Protein AF-0000000066373260 (afdb_homodimer)

Organism: Neisseria gonorrhoeae (strain ATCC 700825 / FA 1090) (NCBI:txid242231)

Solvent-accessible surface area (backbone atoms only — not comparable to full-atom values): 20917 Å² total; per-residue (Å²): 129,87,48,71,58,55,48,50,52,44,43,52,53,42,52,51,50,49,50,48,52,49,44,45,66,54,49,68,66,76,77,39,86,80,54,66,28,71,38,32,58,93,76,46,62,66,65,60,54,49,49,51,46,54,52,43,59,75,38,47,62,68,56,55,71,73,46,78,50,80,76,57,75,63,45,71,50,58,55,49,69,68,58,49,50,53,50,51,51,56,40,56,75,67,62,60,78,56,29,29,41,74,72,48,28,50,46,39,35,35,38,38,70,35,54,60,69,48,47,55,53,46,66,72,41,45,68,56,49,30,65,76,68,46,40,67,49,69,50,76,45,76,57,95,71,32,55,35,37,41,37,34,36,31,74,90,37,54,62,42,72,18,31,28,40,34,41,30,32,52,90,43,42,67,50,34,50,54,52,51,46,66,70,54,52,79,70,74,121,129,86,46,70,58,55,47,49,52,42,42,52,50,41,52,51,50,50,52,50,51,51,45,46,64,56,51,70,65,78,76,41,86,82,54,66,28,69,37,33,55,92,75,46,61,65,65,62,55,48,50,51,46,52,53,45,58,76,41,49,62,66,57,54,72,73,44,79,50,79,75,57,74,62,45,73,50,59,55,50,68,67,58,50,50,52,51,52,50,56,41,58,75,67,64,60,78,55,29,29,44,74,73,49,30,48,47,38,35,34,38,38,70,34,55,61,70,47,47,54,53,45,64,72,41,45,67,59,49,31,66,75,68,45,40,67,50,69,50,77,46,76,56,94,71,32,57,36,37,40,36,31,35,32,73,89,38,55,64,42,73,18,29,28,40,34,42,29,34,52,91,42,44,66,51,32,50,54,50,49,48,67,72,54,53,77,69,74,118

Nearest PDB structures (foldseek):
  6cfw-assembly1_K  TM=4.070E-01  e=2.084E-01  Pyrococcus furiosus DSM 3638
  4fhw-assembly1_A  TM=3.437E-01  e=2.837E-01  Schizosaccharomyces pombe 972h-
  4fhx-assembly1_A  TM=3.146E-01  e=2.507E-01  Schizosaccharomyces pombe 972h-
  4ud5-assembly2_B  TM=3.625E-01  e=3.862E-01  Schizosaccharomyces pombe
  4f5n-assembly1_A  TM=3.171E-01  e=2.357E-01  Homo sapiens

Radius of gyration: 20.83 Å; Cα contacts (8 Å, |Δi|>4): 529; chains: 2; bounding box: 51×53×50 Å

Sequence (378 aa):
MESNLQKTERLIREINRLHAQYSQDYFETGKVRKINLSHTLKNVPTEHILSYRLNLHEAVNDYLAFADTRGIDFFYRVKTAESIHDKINRYLARGTQYPTNNILNDIFGARLIWPSETVAGILEKLDGWKTEYGLKNWYLRDAGGYIGIHIYFKNSSNFYYPWELQVWDEKDAKANIENHMAYKRNFVRMESNLQKTERLIREINRLHAQYSQDYFETGKVRKINLSHTLKNVPTEHILSYRLNLHEAVNDYLAFADTRGIDFFYRVKTAESIHDKINRYLARGTQYPTNNILNDIFGARLIWPSETVAGILEKLDGWKTEYGLKNWYLRDAGGYIGIHIYFKNSSNFYYPWELQVWDEKDAKANIENHMAYKRNFVR

Secondary structure (DSSP, 8-state):
---HHHHHHHHHHHHHHHHHHHHHHHHTTSSS----TTSBGGGS-HHHHHHHHHHHHHHHHHHHTTSS-TT---EEEEPPHHHHHHHHHHHHHTT---BHHHHSS-SEEEEEEE-HHHHHHHHHHHHHHHHHHT--EEEEEEETTEEEEEEEE-TT-SSSPPEEEEEEEHHHHHHHHHHHHHHHGGG--/---HHHHHHHHHHHHHHHHHHHHHHHHTTSSS----TTSBGGGS-HHHHHHHHHHHHHHHHHHHTTSS-TT---EEEEPPHHHHHHHHHHHHHTT---BHHHHSS-SEEEEEEE-HHHHHHHHHHHHHHHHHHT--EEEEEEETTEEEEEEEE-TT-SSSPPEEEEEEEHHHHHHHHHHHHHHHGGG--

InterPro domains:
  IPR007685 RelA/SpoT [SM00954] (76-187)
  IPR043519 Nucleotidyltransferase superfamily [G3DSA:3.30.460.10] (46-168)
  IPR043519 Nucleotidyltransferase superfamily [SSF81301] (49-186)

pLDDT: mean 94.22, std 8.64, range [42.38, 98.81]

Structure (mmCIF, N/CA/C/O backbone):
data_AF-0000000066373260-model_v1
#
loop_
_entity.id
_entity.type
_entity.pdbx_description
1 polymer 'GTP pyrophosphokinase'
#
loop_
_atom_site.group_PDB
_atom_site.id
_atom_site.type_symbol
_atom_site.label_atom_id
_atom_site.label_alt_id
_atom_site.label_comp_id
_atom_site.label_asym_id
_atom_site.label_entity_id
_atom_site.label_seq_id
_atom_site.pdbx_PDB_ins_code
_atom_site.Cartn_x
_atom_site.Cartn_y
_atom_site.Cartn_z
_atom_site.occupancy
_atom_site.B_iso_or_equiv
_atom_site.auth_seq_id
_atom_site.auth_comp_id
_atom_site.auth_asym_id
_atom_site.auth_atom_id
_atom_site.pdbx_PDB_model_num
ATOM 1 N N . MET A 1 1 ? -27.75 1.67 7.027 1 84.5 1 MET A N 1
ATOM 2 C CA . MET A 1 1 ? -26.453 1.501 6.375 1 84.5 1 MET A CA 1
ATOM 3 C C . MET A 1 1 ? -25.562 2.719 6.609 1 84.5 1 MET A C 1
ATOM 5 O O . MET A 1 1 ? -26.047 3.85 6.648 1 84.5 1 MET A O 1
ATOM 9 N N . GLU A 1 2 ? -24.375 2.547 7.074 1 93.12 2 GLU A N 1
ATOM 10 C CA . GLU A 1 2 ? -23.453 3.645 7.348 1 93.12 2 GLU A CA 1
ATOM 11 C C . GLU A 1 2 ? -23.219 4.5 6.102 1 93.12 2 GLU A C 1
ATOM 13 O O . GLU A 1 2 ? -22.953 3.973 5.023 1 93.12 2 GLU A O 1
ATOM 18 N N . SER A 1 3 ? -23.562 5.777 6.191 1 97 3 SER A N 1
ATOM 19 C CA . SER A 1 3 ? -23.375 6.684 5.059 1 97 3 SER A CA 1
ATOM 20 C C . SER A 1 3 ? -21.906 6.859 4.719 1 97 3 SER A C 1
ATOM 22 O O . SER A 1 3 ? -21.031 6.539 5.531 1 97 3 SER A O 1
ATOM 24 N N . ASN A 1 4 ? -21.656 7.383 3.535 1 97.56 4 ASN A N 1
ATOM 25 C CA . ASN A 1 4 ? -20.281 7.68 3.133 1 97.56 4 ASN A CA 1
ATOM 26 C C . ASN A 1 4 ? -19.641 8.703 4.059 1 97.56 4 ASN A C 1
ATOM 28 O O . ASN A 1 4 ? -18.438 8.641 4.32 1 97.56 4 ASN A O 1
ATOM 32 N N . LEU A 1 5 ? -20.438 9.625 4.5 1 97.94 5 LEU A N 1
ATOM 33 C CA . LEU A 1 5 ? -19.938 10.625 5.441 1 97.94 5 LEU A CA 1
ATOM 34 C C . LEU A 1 5 ? -19.5 9.977 6.75 1 97.94 5 LEU A C 1
ATOM 36 O O . LEU A 1 5 ? -18.438 10.305 7.285 1 97.94 5 LEU A O 1
ATOM 40 N N . GLN A 1 6 ? -20.297 9.102 7.246 1 98.25 6 GLN A N 1
ATOM 41 C CA . GLN A 1 6 ? -19.969 8.391 8.477 1 98.25 6 GLN A CA 1
ATOM 42 C C . GLN A 1 6 ? -18.75 7.492 8.297 1 98.25 6 GLN A C 1
ATOM 44 O O . GLN A 1 6 ? -17.922 7.375 9.195 1 98.25 6 GLN A O 1
ATOM 49 N N . LYS A 1 7 ? -18.688 6.852 7.164 1 98.38 7 LYS A N 1
ATOM 50 C CA . LYS A 1 7 ? -17.516 6.039 6.836 1 98.38 7 LYS A CA 1
ATOM 51 C C . LYS A 1 7 ? -16.25 6.879 6.836 1 98.38 7 LYS A C 1
ATOM 53 O O . LYS A 1 7 ? -15.211 6.441 7.344 1 98.38 7 LYS A O 1
ATOM 58 N N . THR A 1 8 ? -16.344 8.062 6.234 1 98.75 8 THR A N 1
ATOM 59 C CA . THR A 1 8 ? -15.195 8.953 6.184 1 98.75 8 THR A CA 1
ATOM 60 C C . THR A 1 8 ? -14.758 9.359 7.586 1 98.75 8 THR A C 1
ATOM 62 O O . THR A 1 8 ? -13.57 9.336 7.906 1 98.75 8 THR A O 1
ATOM 65 N N . GLU A 1 9 ? -15.672 9.711 8.406 1 98.69 9 GLU A N 1
ATOM 66 C CA . GLU A 1 9 ? -15.352 10.086 9.781 1 98.69 9 GLU A CA 1
ATOM 67 C C . GLU A 1 9 ? -14.688 8.93 10.523 1 98.69 9 GLU A C 1
ATOM 69 O O . GLU A 1 9 ? -13.711 9.133 11.25 1 98.69 9 GLU A O 1
ATOM 74 N N . ARG A 1 10 ? -15.25 7.758 10.359 1 98.69 10 ARG A N 1
ATOM 75 C CA . ARG A 1 10 ? -14.656 6.582 10.992 1 98.69 10 ARG A CA 1
ATOM 76 C C . ARG A 1 10 ? -13.234 6.344 10.492 1 98.69 10 ARG A C 1
ATOM 78 O O . ARG A 1 10 ? -12.344 6.023 11.273 1 98.69 10 ARG A O 1
ATOM 85 N N . LEU A 1 11 ? -13.016 6.516 9.195 1 98.75 11 LEU A N 1
ATOM 86 C CA . LEU A 1 11 ? -11.664 6.348 8.664 1 98.75 11 LEU A CA 1
ATOM 87 C C . LEU A 1 11 ? -10.711 7.375 9.258 1 98.75 11 LEU A C 1
ATOM 89 O O . LEU A 1 11 ? -9.578 7.047 9.602 1 98.75 11 LEU A O 1
ATOM 93 N N . ILE A 1 12 ? -11.148 8.609 9.391 1 98.81 12 ILE A N 1
ATOM 94 C CA . ILE A 1 12 ? -10.328 9.664 9.977 1 98.81 12 ILE A CA 1
ATOM 95 C C . ILE A 1 12 ? -9.953 9.281 11.406 1 98.81 12 ILE A C 1
ATOM 97 O O . ILE A 1 12 ? -8.789 9.383 11.797 1 98.81 12 ILE A O 1
ATOM 101 N N . ARG A 1 13 ? -10.914 8.797 12.141 1 98.44 13 ARG A N 1
ATOM 102 C CA . ARG A 1 13 ? -10.656 8.383 13.516 1 98.44 13 ARG A CA 1
ATOM 103 C C . ARG A 1 13 ? -9.656 7.227 13.555 1 98.44 13 ARG A C 1
ATOM 105 O O . ARG A 1 13 ? -8.742 7.219 14.383 1 98.44 13 ARG A O 1
ATOM 112 N N . GLU A 1 14 ? -9.844 6.309 12.695 1 98.62 14 GLU A N 1
ATOM 113 C CA . GLU A 1 14 ? -8.984 5.133 12.68 1 98.62 14 GLU A CA 1
ATOM 114 C C . GLU A 1 14 ? -7.562 5.492 12.25 1 98.62 14 GLU A C 1
ATOM 116 O O . GLU A 1 14 ? -6.59 5.012 12.836 1 98.62 14 GLU A O 1
ATOM 121 N N . ILE A 1 15 ? -7.402 6.312 11.203 1 98.62 15 ILE A N 1
ATOM 122 C CA . ILE A 1 15 ? -6.07 6.734 10.781 1 98.62 15 ILE A CA 1
ATOM 123 C C . ILE A 1 15 ? -5.383 7.488 11.922 1 98.62 15 ILE A C 1
ATOM 125 O O . ILE A 1 15 ? -4.199 7.277 12.188 1 98.62 15 ILE A O 1
ATOM 129 N N . ASN A 1 16 ? -6.148 8.359 12.555 1 98.19 16 ASN A N 1
ATOM 130 C CA . ASN A 1 16 ? -5.617 9.117 13.688 1 98.19 16 ASN A CA 1
ATOM 131 C C . ASN A 1 16 ? -5.133 8.188 14.797 1 98.19 16 ASN A C 1
ATOM 133 O O . ASN A 1 16 ? -4.051 8.391 15.352 1 98.19 16 ASN A O 1
ATOM 137 N N . ARG A 1 17 ? -5.902 7.262 15.117 1 98 17 ARG A N 1
ATOM 138 C CA . ARG A 1 17 ? -5.559 6.285 16.141 1 98 17 ARG A CA 1
ATOM 139 C C . ARG A 1 17 ? -4.332 5.477 15.734 1 98 17 ARG A C 1
ATOM 141 O O . ARG A 1 17 ? -3.42 5.273 16.547 1 98 17 ARG A O 1
ATOM 148 N N . LEU A 1 18 ? -4.316 4.957 14.531 1 98.12 18 LEU A N 1
ATOM 149 C CA . LEU A 1 18 ? -3.199 4.168 14.023 1 98.12 18 LEU A CA 1
ATOM 150 C C . LEU A 1 18 ? -1.912 4.988 14.016 1 98.12 18 LEU A C 1
ATOM 152 O O . LEU A 1 18 ? -0.845 4.477 14.367 1 98.12 18 LEU A O 1
ATOM 156 N N . HIS A 1 19 ? -2.023 6.227 13.586 1 98.25 19 HIS A N 1
ATOM 157 C CA . HIS A 1 19 ? -0.868 7.117 13.578 1 98.25 19 HIS A CA 1
ATOM 158 C C . HIS A 1 19 ? -0.264 7.246 14.977 1 98.25 19 HIS A C 1
ATOM 160 O O . HIS A 1 19 ? 0.95 7.113 15.148 1 98.25 19 HIS A O 1
ATOM 166 N N . ALA A 1 20 ? -1.086 7.496 15.914 1 97.31 20 ALA A N 1
ATOM 167 C CA . ALA A 1 20 ? -0.632 7.633 17.297 1 97.31 20 ALA A CA 1
ATOM 168 C C . ALA A 1 20 ? 0.011 6.344 17.797 1 97.31 20 ALA A C 1
ATOM 170 O O . ALA A 1 20 ? 1.101 6.367 18.375 1 97.31 20 ALA A O 1
ATOM 171 N N . GLN A 1 21 ? -0.681 5.273 17.594 1 97.12 21 GLN A N 1
ATOM 172 C CA . GLN A 1 21 ? -0.202 3.977 18.062 1 97.12 21 GLN A CA 1
ATOM 173 C C . GLN A 1 21 ? 1.146 3.631 17.438 1 97.12 21 GLN A C 1
ATOM 175 O O . GLN A 1 21 ? 2.078 3.229 18.141 1 97.12 21 GLN A O 1
ATOM 180 N N . TYR A 1 22 ? 1.251 3.729 16.156 1 96.81 22 TYR A N 1
ATOM 181 C CA . TYR A 1 22 ? 2.502 3.418 15.477 1 96.81 22 TYR A CA 1
ATOM 182 C C . TYR A 1 22 ? 3.631 4.312 15.969 1 96.81 22 TYR A C 1
ATOM 184 O O . TYR A 1 22 ? 4.742 3.842 16.219 1 96.81 22 TYR A O 1
ATOM 192 N N . SER A 1 23 ? 3.336 5.625 16.016 1 96.5 23 SER A N 1
ATOM 193 C CA . SER A 1 23 ? 4.355 6.562 16.484 1 96.5 23 SER A CA 1
ATOM 194 C C . SER A 1 23 ? 4.855 6.191 17.875 1 96.5 23 SER A C 1
ATOM 196 O O . SER A 1 23 ? 6.059 6.238 18.141 1 96.5 23 SER A O 1
ATOM 198 N N . GLN A 1 24 ? 3.941 5.82 18.703 1 95.62 24 GLN A N 1
ATOM 199 C CA . GLN A 1 24 ? 4.324 5.387 20.047 1 95.62 24 GLN A CA 1
ATOM 200 C C . GLN A 1 24 ? 5.223 4.152 20 1 95.62 24 GLN A C 1
ATOM 202 O O . GLN A 1 24 ? 6.258 4.102 20.656 1 95.62 24 GLN A O 1
ATOM 207 N N . ASP A 1 25 ? 4.812 3.184 19.266 1 94.12 25 ASP A N 1
ATOM 208 C CA . ASP A 1 25 ? 5.559 1.935 19.156 1 94.12 25 ASP A CA 1
ATOM 209 C C . ASP A 1 25 ? 6.941 2.178 18.547 1 94.12 25 ASP A C 1
ATOM 211 O O . ASP A 1 25 ? 7.895 1.462 18.859 1 94.12 25 ASP A O 1
ATOM 215 N N . TYR A 1 26 ? 7.047 3.154 17.688 1 94.62 26 TYR A N 1
ATOM 216 C CA . TYR A 1 26 ? 8.289 3.373 16.969 1 94.62 26 TYR A CA 1
ATOM 217 C C . TYR A 1 26 ? 9.227 4.285 17.75 1 94.62 26 TYR A C 1
ATOM 219 O O . TYR A 1 26 ? 10.398 3.967 17.938 1 94.62 26 TYR A O 1
ATOM 227 N N . PHE A 1 27 ? 8.734 5.402 18.281 1 94.12 27 PHE A N 1
ATOM 228 C CA . PHE A 1 27 ? 9.594 6.453 18.812 1 94.12 27 PHE A CA 1
ATOM 229 C C . PHE A 1 27 ? 9.727 6.324 20.328 1 94.12 27 PHE A C 1
ATOM 231 O O . PHE A 1 27 ? 10.656 6.867 20.922 1 94.12 27 PHE A O 1
ATOM 238 N N . GLU A 1 28 ? 8.773 5.73 20.969 1 88.62 28 GLU A N 1
ATOM 239 C CA . GLU A 1 28 ? 8.758 5.75 22.422 1 88.62 28 GLU A CA 1
ATOM 240 C C . GLU A 1 28 ? 9.281 4.441 23 1 88.62 28 GLU A C 1
ATOM 242 O O . GLU A 1 28 ? 9.031 4.121 24.172 1 88.62 28 GLU A O 1
ATOM 247 N N . THR A 1 29 ? 9.953 3.672 22.188 1 85.38 29 THR A N 1
ATOM 248 C CA . THR A 1 29 ? 10.57 2.418 22.609 1 85.38 29 THR A CA 1
ATOM 249 C C . THR A 1 29 ? 11.875 2.678 23.344 1 85.38 29 THR A C 1
ATOM 251 O O . THR A 1 29 ? 12.398 1.792 24.031 1 85.38 29 THR A O 1
ATOM 254 N N . GLY A 1 30 ? 12.484 3.838 23.156 1 84.69 30 GLY A N 1
ATOM 255 C CA . GLY A 1 30 ? 13.812 4.137 23.672 1 84.69 30 GLY A CA 1
ATOM 256 C C . GLY A 1 30 ? 14.93 3.705 22.734 1 84.69 30 GLY A C 1
ATOM 257 O O . GLY A 1 30 ? 16.109 3.973 23 1 84.69 30 GLY A O 1
ATOM 258 N N . LYS A 1 31 ? 14.578 3.133 21.625 1 86.5 31 LYS A N 1
ATOM 259 C CA . LYS A 1 31 ? 15.57 2.602 20.703 1 86.5 31 LYS A CA 1
ATOM 260 C C . LYS A 1 31 ? 15.836 3.584 19.562 1 86.5 31 LYS A C 1
ATOM 262 O O . LYS A 1 31 ? 16.891 3.518 18.906 1 86.5 31 LYS A O 1
ATOM 267 N N . VAL A 1 32 ? 14.891 4.48 19.328 1 91.62 32 VAL A N 1
ATOM 268 C CA . VAL A 1 32 ? 15 5.422 18.219 1 91.62 32 VAL A CA 1
ATOM 269 C C . VAL A 1 32 ? 15.141 6.844 18.75 1 91.62 32 VAL A C 1
ATOM 271 O O . VAL A 1 32 ? 14.352 7.27 19.609 1 91.62 32 VAL A O 1
ATOM 274 N N . ARG A 1 33 ? 16.156 7.504 18.266 1 92.56 33 ARG A N 1
ATOM 275 C CA . ARG A 1 33 ? 16.312 8.906 18.625 1 92.56 33 ARG A CA 1
ATOM 276 C C . ARG A 1 33 ? 15.195 9.758 18.047 1 92.56 33 ARG A C 1
ATOM 278 O O . ARG A 1 33 ? 14.898 9.664 16.844 1 92.56 33 ARG A O 1
ATOM 285 N N . LYS A 1 34 ? 14.641 10.578 18.906 1 94.25 34 LYS A N 1
ATOM 286 C CA . LYS A 1 34 ? 13.609 11.492 18.422 1 94.25 34 LYS A CA 1
ATOM 287 C C . LYS A 1 34 ? 14.227 12.781 17.875 1 94.25 34 LYS A C 1
ATOM 289 O O . LYS A 1 34 ? 15.172 13.32 18.453 1 94.25 34 LYS A O 1
ATOM 294 N N . ILE A 1 35 ? 13.727 13.172 16.797 1 96.62 35 ILE A N 1
ATOM 295 C CA . ILE A 1 35 ? 14.164 14.422 16.188 1 96.62 35 ILE A CA 1
ATOM 296 C C . ILE A 1 35 ? 12.977 15.352 16 1 96.62 35 ILE A C 1
ATOM 298 O O . ILE A 1 35 ? 11.922 14.938 15.508 1 96.62 35 ILE A O 1
ATOM 302 N N . ASN A 1 36 ? 13.133 16.578 16.453 1 97.44 36 ASN A N 1
ATOM 303 C CA . ASN A 1 36 ? 12.086 17.578 16.281 1 97.44 36 ASN A CA 1
ATOM 304 C C . ASN A 1 36 ? 11.922 17.984 14.82 1 97.44 36 ASN A C 1
ATOM 306 O O . ASN A 1 36 ? 12.805 18.625 14.25 1 97.44 36 ASN A O 1
ATOM 310 N N . LEU A 1 37 ? 10.781 17.719 14.242 1 97.81 37 LEU A N 1
ATOM 311 C CA . LEU A 1 37 ? 10.57 17.859 12.805 1 97.81 37 LEU A CA 1
ATOM 312 C C . LEU A 1 37 ? 10.172 19.297 12.461 1 97.81 37 LEU A C 1
ATOM 314 O O . LEU A 1 37 ? 9.984 19.625 11.289 1 97.81 37 LEU A O 1
ATOM 318 N N . SER A 1 38 ? 10.102 20.125 13.445 1 96.81 38 SER A N 1
ATOM 319 C CA . SER A 1 38 ? 9.938 21.547 13.164 1 96.81 38 SER A CA 1
ATOM 320 C C . SER A 1 38 ? 11.234 22.156 12.648 1 96.81 38 SER A C 1
ATOM 322 O O . SER A 1 38 ? 11.242 23.266 12.125 1 96.81 38 SER A O 1
ATOM 324 N N . HIS A 1 39 ? 12.289 21.391 12.797 1 96.25 39 HIS A N 1
ATOM 325 C CA . HIS A 1 39 ? 13.555 21.797 12.188 1 96.25 39 HIS A CA 1
ATOM 326 C C . HIS A 1 39 ? 13.516 21.609 10.672 1 96.25 39 HIS A C 1
ATOM 328 O O . HIS A 1 39 ? 12.734 20.812 10.156 1 96.25 39 HIS A O 1
ATOM 334 N N . THR A 1 40 ? 14.359 22.391 10.062 1 96.81 40 THR A N 1
ATOM 335 C CA . THR A 1 40 ? 14.477 22.281 8.617 1 96.81 40 THR A CA 1
ATOM 336 C C . THR A 1 40 ? 15.172 20.984 8.219 1 96.81 40 THR A C 1
ATOM 338 O O . THR A 1 40 ? 15.805 20.344 9.047 1 96.81 40 THR A O 1
ATOM 341 N N . LEU A 1 41 ? 15.078 20.656 6.938 1 96.88 41 LEU A N 1
ATOM 342 C CA . LEU A 1 41 ? 15.633 19.422 6.398 1 96.88 41 LEU A CA 1
ATOM 343 C C . LEU A 1 41 ? 17.141 19.359 6.633 1 96.88 41 LEU A C 1
ATOM 345 O O . LEU A 1 41 ? 17.703 18.266 6.793 1 96.88 41 LEU A O 1
ATOM 349 N N . LYS A 1 42 ? 17.781 20.484 6.664 1 95.25 42 LYS A N 1
ATOM 350 C CA . LYS A 1 42 ? 19.219 20.531 6.883 1 95.25 42 LYS A CA 1
ATOM 351 C C . LYS A 1 42 ? 19.578 19.953 8.25 1 95.25 42 LYS A C 1
ATOM 353 O O . LYS A 1 42 ? 20.703 19.453 8.438 1 95.25 42 LYS A O 1
ATOM 358 N N . ASN A 1 43 ? 18.641 19.969 9.133 1 95.44 43 ASN A N 1
ATOM 359 C CA . ASN A 1 43 ? 18.906 19.547 10.5 1 95.44 43 ASN A CA 1
ATOM 360 C C . ASN A 1 43 ? 18.266 18.203 10.812 1 95.44 43 ASN A C 1
ATOM 362 O O . ASN A 1 43 ? 18.266 17.75 11.961 1 95.44 43 ASN A O 1
ATOM 366 N N . VAL A 1 44 ? 17.672 17.547 9.914 1 97 44 VAL A N 1
ATOM 367 C CA . VAL A 1 44 ? 17.094 16.219 10.047 1 97 44 VAL A CA 1
ATOM 368 C C . VAL A 1 44 ? 17.812 15.234 9.125 1 97 44 VAL A C 1
ATOM 370 O O . VAL A 1 44 ? 17.688 15.328 7.902 1 97 44 VAL A O 1
ATOM 373 N N . PRO A 1 45 ? 18.5 14.305 9.734 1 96.88 45 PRO A N 1
ATOM 374 C CA . PRO A 1 45 ? 19.25 13.367 8.891 1 96.88 45 PRO A CA 1
ATOM 375 C C . PRO A 1 45 ? 18.344 12.547 7.977 1 96.88 45 PRO A C 1
ATOM 377 O O . PRO A 1 45 ? 17.328 12.008 8.43 1 96.88 45 PRO A O 1
ATOM 380 N N . THR A 1 46 ? 18.766 12.398 6.695 1 97.19 46 THR A N 1
ATOM 381 C CA . THR A 1 46 ? 18 11.633 5.715 1 97.19 46 THR A CA 1
ATOM 382 C C . THR A 1 46 ? 17.812 10.195 6.184 1 97.19 46 THR A C 1
ATOM 384 O O . THR A 1 46 ? 16.75 9.602 5.977 1 97.19 46 THR A O 1
ATOM 387 N N . GLU A 1 47 ? 18.781 9.656 6.828 1 96.56 47 GLU A N 1
ATOM 388 C CA . GLU A 1 47 ? 18.719 8.281 7.309 1 96.56 47 GLU A CA 1
ATOM 389 C C . GLU A 1 47 ? 17.594 8.102 8.32 1 96.56 47 GLU A C 1
ATOM 391 O O . GLU A 1 47 ? 16.953 7.043 8.375 1 96.56 47 GLU A O 1
ATOM 396 N N . HIS A 1 48 ? 17.391 9.102 9.109 1 97 48 HIS A N 1
ATOM 397 C CA . HIS A 1 48 ? 16.297 9.062 10.078 1 97 48 HIS A CA 1
ATOM 398 C C . HIS A 1 48 ? 14.945 8.977 9.383 1 97 48 HIS A C 1
ATOM 400 O O . HIS A 1 48 ? 14.07 8.211 9.805 1 97 48 HIS A O 1
ATOM 406 N N . ILE A 1 49 ? 14.781 9.648 8.273 1 97.94 49 ILE A N 1
ATOM 407 C CA . ILE A 1 49 ? 13.555 9.68 7.484 1 97.94 49 ILE A CA 1
ATOM 408 C C . ILE A 1 49 ? 13.344 8.336 6.797 1 97.94 49 ILE A C 1
ATOM 410 O O . ILE A 1 49 ? 12.258 7.758 6.867 1 97.94 49 ILE A O 1
ATOM 414 N N . LEU A 1 50 ? 14.391 7.844 6.254 1 97.69 50 LEU A N 1
ATOM 415 C CA . LEU A 1 50 ? 14.312 6.613 5.477 1 97.69 50 LEU A CA 1
ATOM 416 C C . LEU A 1 50 ? 14.07 5.41 6.383 1 97.69 50 LEU A C 1
ATOM 418 O O . LEU A 1 50 ? 13.383 4.465 6 1 97.69 50 LEU A O 1
ATOM 422 N N . SER A 1 51 ? 14.656 5.438 7.566 1 96.19 51 SER A N 1
ATOM 423 C CA . SER A 1 51 ? 14.43 4.363 8.531 1 96.19 51 SER A CA 1
ATOM 424 C C . SER A 1 51 ? 12.969 4.32 8.969 1 96.19 51 SER A C 1
ATOM 426 O O . SER A 1 51 ? 12.375 3.246 9.07 1 96.19 51 SER A O 1
ATOM 428 N N . TYR A 1 52 ? 12.43 5.461 9.273 1 97.06 52 TYR A N 1
ATOM 429 C CA . TYR A 1 52 ? 11.016 5.539 9.609 1 97.06 52 TYR A CA 1
ATOM 430 C C . TYR A 1 52 ? 10.156 4.98 8.484 1 97.06 52 TYR A C 1
ATOM 432 O O . TYR A 1 52 ? 9.273 4.148 8.719 1 97.06 52 TYR A O 1
ATOM 440 N N . ARG A 1 53 ? 10.43 5.469 7.258 1 98.25 53 ARG A N 1
ATOM 441 C CA . ARG A 1 53 ? 9.68 5.047 6.082 1 98.25 53 ARG A CA 1
ATOM 442 C C . ARG A 1 53 ? 9.719 3.529 5.922 1 98.25 53 ARG A C 1
ATOM 444 O O . ARG A 1 53 ? 8.688 2.893 5.707 1 98.25 53 ARG A O 1
ATOM 451 N N . LEU A 1 54 ? 10.875 2.943 6 1 97.06 54 LEU A N 1
ATOM 452 C CA . LEU A 1 54 ? 11.047 1.506 5.812 1 97.06 54 LEU A CA 1
ATOM 453 C C . LEU A 1 54 ? 10.266 0.725 6.863 1 97.06 54 LEU A C 1
ATOM 455 O O . LEU A 1 54 ? 9.523 -0.206 6.535 1 97.06 54 LEU A O 1
ATOM 459 N N . ASN A 1 55 ? 10.406 1.121 8.07 1 95.5 55 ASN A N 1
ATOM 460 C CA . ASN A 1 55 ? 9.711 0.441 9.156 1 95.5 55 ASN A CA 1
ATOM 461 C C . ASN A 1 55 ? 8.195 0.546 8.992 1 95.5 55 ASN A C 1
ATOM 463 O O . ASN A 1 55 ? 7.477 -0.44 9.172 1 95.5 55 ASN A O 1
ATOM 467 N N . LEU A 1 56 ? 7.758 1.708 8.656 1 97.31 56 LEU A N 1
ATOM 468 C CA . LEU A 1 56 ? 6.332 1.926 8.445 1 97.31 56 LEU A CA 1
ATOM 469 C C . LEU A 1 56 ? 5.809 1.034 7.32 1 97.31 56 LEU A C 1
ATOM 471 O O . LEU A 1 56 ? 4.773 0.38 7.473 1 97.31 56 LEU A O 1
ATOM 475 N N . HIS A 1 57 ? 6.477 1.021 6.234 1 97.56 57 HIS A N 1
ATOM 476 C CA . HIS A 1 57 ? 6.066 0.234 5.078 1 97.56 57 HIS A CA 1
ATOM 477 C C . HIS A 1 57 ? 5.922 -1.241 5.438 1 97.56 57 HIS A C 1
ATOM 479 O O . HIS A 1 57 ? 4.977 -1.901 5.004 1 97.56 57 HIS A O 1
ATOM 485 N N . GLU A 1 58 ? 6.805 -1.705 6.203 1 94.44 58 GLU A N 1
ATOM 486 C CA . GLU A 1 58 ? 6.816 -3.123 6.547 1 94.44 58 GLU A CA 1
ATOM 487 C C . GLU A 1 58 ? 5.75 -3.447 7.59 1 94.44 58 GLU A C 1
ATOM 489 O O . GLU A 1 58 ? 5.363 -4.605 7.75 1 94.44 58 GLU A O 1
ATOM 494 N N . ALA A 1 59 ? 5.242 -2.438 8.242 1 94.56 59 ALA A N 1
ATOM 495 C CA . ALA A 1 59 ? 4.406 -2.732 9.398 1 94.56 59 ALA A CA 1
ATOM 496 C C . ALA A 1 59 ? 2.969 -2.273 9.172 1 94.56 59 ALA A C 1
ATOM 498 O O . ALA A 1 59 ? 2.057 -2.68 9.891 1 94.56 59 ALA A O 1
ATOM 499 N N . VAL A 1 60 ? 2.74 -1.398 8.234 1 96.88 60 VAL A N 1
ATOM 500 C CA . VAL A 1 60 ? 1.487 -0.653 8.156 1 96.88 60 VAL A CA 1
ATOM 501 C C . VAL A 1 60 ? 0.321 -1.62 7.973 1 96.88 60 VAL A C 1
ATOM 503 O O . VAL A 1 60 ? -0.754 -1.423 8.547 1 96.88 60 VAL A O 1
ATOM 506 N N . ASN A 1 61 ? 0.471 -2.684 7.234 1 96.5 61 ASN A N 1
ATOM 507 C CA . ASN A 1 61 ? -0.614 -3.633 7.008 1 96.5 61 ASN A CA 1
ATOM 508 C C . ASN A 1 61 ? -0.98 -4.383 8.289 1 96.5 61 ASN A C 1
ATOM 510 O O . ASN A 1 61 ? -2.133 -4.773 8.469 1 96.5 61 ASN A O 1
ATOM 514 N N . ASP A 1 62 ? -0.026 -4.594 9.172 1 94.25 62 ASP A N 1
ATOM 515 C CA . ASP A 1 62 ? -0.31 -5.227 10.453 1 94.25 62 ASP A CA 1
ATOM 516 C C . ASP A 1 62 ? -1.218 -4.344 11.312 1 94.25 62 ASP A C 1
ATOM 518 O O . ASP A 1 62 ? -2.125 -4.844 11.977 1 94.25 62 ASP A O 1
ATOM 522 N N . TYR A 1 63 ? -0.956 -3.074 11.281 1 95.62 63 TYR A N 1
ATOM 523 C CA . TYR A 1 63 ? -1.796 -2.135 12.016 1 95.62 63 TYR A CA 1
ATOM 524 C C . TYR A 1 63 ? -3.182 -2.037 11.391 1 95.62 63 TYR A C 1
ATOM 526 O O . TYR A 1 63 ? -4.191 -2.027 12.102 1 95.62 63 TYR A O 1
ATOM 534 N N . LEU A 1 64 ? -3.25 -1.982 10.078 1 97.19 64 LEU A N 1
ATOM 535 C CA . LEU A 1 64 ? -4.516 -1.858 9.367 1 97.19 64 LEU A CA 1
ATOM 536 C C . LEU A 1 64 ? -5.383 -3.096 9.578 1 97.19 64 LEU A C 1
ATOM 538 O O . LEU A 1 64 ? -6.613 -2.996 9.625 1 97.19 64 LEU A O 1
ATOM 542 N N . ALA A 1 65 ? -4.75 -4.219 9.758 1 94.81 65 ALA A N 1
ATOM 543 C CA . ALA A 1 65 ? -5.465 -5.48 9.922 1 94.81 65 ALA A CA 1
ATOM 544 C C . ALA A 1 65 ? -6.344 -5.457 11.172 1 94.81 65 ALA A C 1
ATOM 546 O O . ALA A 1 65 ? -7.363 -6.148 11.234 1 94.81 65 ALA A O 1
ATOM 547 N N . PHE A 1 66 ? -6.051 -4.625 12.07 1 92.81 66 PHE A N 1
ATOM 548 C CA . PHE A 1 66 ? -6.797 -4.609 13.32 1 92.81 66 PHE A CA 1
ATOM 549 C C . PHE A 1 66 ? -7.555 -3.299 13.484 1 92.81 66 PHE A C 1
ATOM 551 O O . PHE A 1 66 ? -8.133 -3.037 14.547 1 92.81 66 PHE A O 1
ATOM 558 N N . ALA A 1 67 ? -7.465 -2.475 12.539 1 96.88 67 ALA A N 1
ATOM 559 C CA . ALA A 1 67 ? -8.227 -1.228 12.555 1 96.88 67 ALA A CA 1
ATOM 560 C C . ALA A 1 67 ? -9.672 -1.459 12.117 1 96.88 67 ALA A C 1
ATOM 562 O O . ALA A 1 67 ? -9.961 -2.418 11.398 1 96.88 67 ALA A O 1
ATOM 563 N N . ASP A 1 68 ? -10.531 -0.645 12.594 1 97.38 68 ASP A N 1
ATOM 564 C CA . ASP A 1 68 ? -11.93 -0.71 12.195 1 97.38 68 ASP A CA 1
ATOM 565 C C . ASP A 1 68 ? -12.18 0.061 10.898 1 97.38 68 ASP A C 1
ATOM 567 O O . ASP A 1 68 ? -12.789 1.131 10.914 1 97.38 68 ASP A O 1
ATOM 571 N N . THR A 1 69 ? -11.766 -0.529 9.852 1 97 69 THR A N 1
ATOM 572 C CA . THR A 1 69 ? -11.953 0.13 8.562 1 97 69 THR A CA 1
ATOM 573 C C . THR A 1 69 ? -12.82 -0.719 7.641 1 97 69 THR A C 1
ATOM 575 O O . THR A 1 69 ? -12.812 -0.524 6.422 1 97 69 THR A O 1
ATOM 578 N N . ARG A 1 70 ? -13.555 -1.632 8.188 1 93.62 70 ARG A N 1
ATOM 579 C CA . ARG A 1 70 ? -14.367 -2.537 7.383 1 93.62 70 ARG A CA 1
ATOM 580 C C . ARG A 1 70 ? -15.398 -1.767 6.57 1 93.62 70 ARG A C 1
ATOM 582 O O . ARG A 1 70 ? -16.031 -0.838 7.078 1 93.62 70 ARG A O 1
ATOM 589 N N . GLY A 1 71 ? -15.492 -2.205 5.332 1 94.69 71 GLY A N 1
ATOM 590 C CA . GLY A 1 71 ? -16.5 -1.63 4.465 1 94.69 71 GLY A CA 1
ATOM 591 C C . GLY A 1 71 ? -16.109 -0.28 3.896 1 94.69 71 GLY A C 1
ATOM 592 O O . GLY A 1 71 ? -16.906 0.371 3.219 1 94.69 71 GLY A O 1
ATOM 593 N N . ILE A 1 72 ? -14.961 0.209 4.199 1 97.38 72 ILE A N 1
ATOM 594 C CA . ILE A 1 72 ? -14.477 1.457 3.619 1 97.38 72 ILE A CA 1
ATOM 595 C C . ILE A 1 72 ? -13.5 1.154 2.486 1 97.38 72 ILE A C 1
ATOM 597 O O . ILE A 1 72 ? -12.445 0.55 2.711 1 97.38 72 ILE A O 1
ATOM 601 N N . ASP A 1 73 ? -13.898 1.595 1.314 1 96.19 73 ASP A N 1
ATOM 602 C CA . ASP A 1 73 ? -13.016 1.409 0.166 1 96.19 73 ASP A CA 1
ATOM 603 C C . ASP A 1 73 ? -12.039 2.574 0.033 1 96.19 73 ASP A C 1
ATOM 605 O O . ASP A 1 73 ? -12.383 3.625 -0.509 1 96.19 73 ASP A O 1
ATOM 609 N N . PHE A 1 74 ? -10.906 2.371 0.548 1 98.06 74 PHE A N 1
ATOM 610 C CA . PHE A 1 74 ? -9.867 3.387 0.433 1 98.06 74 PHE A CA 1
ATOM 611 C C . PHE A 1 74 ? -8.562 2.771 -0.056 1 98.06 74 PHE A C 1
ATOM 613 O O . PHE A 1 74 ? -8.391 1.552 -0.013 1 98.06 74 PHE A O 1
ATOM 620 N N . PHE A 1 75 ? -7.672 3.598 -0.564 1 97.88 75 PHE A N 1
ATOM 621 C CA . PHE A 1 75 ? -6.348 3.213 -1.038 1 97.88 75 PHE A CA 1
ATOM 622 C C . PHE A 1 75 ? -5.262 3.838 -0.173 1 97.88 75 PHE A C 1
ATOM 624 O O . PHE A 1 75 ? -5.484 4.871 0.464 1 97.88 75 PHE A O 1
ATOM 631 N N . TYR A 1 76 ? -4.18 3.178 -0.1 1 98.38 76 TYR A N 1
ATOM 632 C CA . TYR A 1 76 ? -3.105 3.723 0.721 1 98.38 76 TYR A CA 1
ATOM 633 C C . TYR A 1 76 ? -1.742 3.285 0.197 1 98.38 76 TYR A C 1
ATOM 635 O O . TYR A 1 76 ? -1.65 2.367 -0.623 1 98.38 76 TYR A O 1
ATOM 643 N N . ARG A 1 77 ? -0.695 4.02 0.631 1 97.56 77 ARG A N 1
ATOM 644 C CA . ARG A 1 77 ? 0.688 3.693 0.295 1 97.56 77 ARG A CA 1
ATOM 645 C C . ARG A 1 77 ? 1.658 4.379 1.25 1 97.56 77 ARG A C 1
ATOM 647 O O . ARG A 1 77 ? 1.318 5.391 1.868 1 97.56 77 ARG A O 1
ATOM 654 N N . VAL A 1 78 ? 2.801 3.768 1.35 1 98.44 78 VAL A N 1
ATOM 655 C CA . VAL A 1 78 ? 3.945 4.434 1.964 1 98.44 78 VAL A CA 1
ATOM 656 C C . VAL A 1 78 ? 4.883 4.953 0.877 1 98.44 78 VAL A C 1
ATOM 658 O O . VAL A 1 78 ? 5.199 4.238 -0.076 1 98.44 78 VAL A O 1
ATOM 661 N N . LYS A 1 79 ? 5.277 6.238 1.004 1 97.38 79 LYS A N 1
ATOM 662 C CA . LYS A 1 79 ? 6.148 6.863 0.013 1 97.38 79 LYS A CA 1
ATOM 663 C C . LYS A 1 79 ? 7.43 6.059 -0.177 1 97.38 79 LYS A C 1
ATOM 665 O O . LYS A 1 79 ? 8.023 5.586 0.795 1 97.38 79 LYS A O 1
ATOM 670 N N . THR A 1 80 ? 7.969 5.945 -1.402 1 96.56 80 THR A N 1
ATOM 671 C CA . THR A 1 80 ? 9.188 5.195 -1.674 1 96.56 80 THR A CA 1
ATOM 672 C C . THR A 1 80 ? 10.414 5.98 -1.224 1 96.56 80 THR A C 1
ATOM 674 O O . THR A 1 80 ? 10.359 7.203 -1.074 1 96.56 80 THR A O 1
ATOM 677 N N . ALA A 1 81 ? 11.461 5.25 -0.983 1 97.06 81 ALA A N 1
ATOM 678 C CA . ALA A 1 81 ? 12.734 5.906 -0.676 1 97.06 81 ALA A CA 1
ATOM 679 C C . ALA A 1 81 ? 13.148 6.848 -1.803 1 97.06 81 ALA A C 1
ATOM 681 O O . ALA A 1 81 ? 13.648 7.945 -1.549 1 97.06 81 ALA A O 1
ATOM 682 N N . GLU A 1 82 ? 12.922 6.426 -3.049 1 95.44 82 GLU A N 1
ATOM 683 C CA . GLU A 1 82 ? 13.273 7.211 -4.227 1 95.44 82 GLU A CA 1
ATOM 684 C C . GLU A 1 82 ? 12.531 8.539 -4.25 1 95.44 82 GLU A C 1
ATOM 686 O O . GLU A 1 82 ? 13.133 9.594 -4.473 1 95.44 82 GLU A O 1
ATOM 691 N N . SER A 1 83 ? 11.273 8.523 -3.947 1 94.62 83 SER A N 1
ATOM 692 C CA . SER A 1 83 ? 10.445 9.727 -3.936 1 94.62 83 SER A CA 1
ATOM 693 C C . SER A 1 83 ? 10.844 10.656 -2.795 1 94.62 83 SER A C 1
ATOM 695 O O . SER A 1 83 ? 10.789 11.883 -2.936 1 94.62 83 SER A O 1
ATOM 697 N N . ILE A 1 84 ? 11.203 10.07 -1.687 1 96.94 84 ILE A N 1
ATOM 698 C CA . ILE A 1 84 ? 11.641 10.867 -0.546 1 96.94 84 ILE A CA 1
ATOM 699 C C . ILE A 1 84 ? 12.945 11.578 -0.882 1 96.94 84 ILE A C 1
ATOM 701 O O . ILE A 1 84 ? 13.094 12.773 -0.639 1 96.94 84 ILE A O 1
ATOM 705 N N . HIS A 1 85 ? 13.883 10.836 -1.47 1 96.5 85 HIS A N 1
ATOM 706 C CA . HIS A 1 85 ? 15.141 11.438 -1.876 1 96.5 85 HIS A CA 1
ATOM 707 C C . HIS A 1 85 ? 14.914 12.586 -2.854 1 96.5 85 HIS A C 1
ATOM 709 O O . HIS A 1 85 ? 15.523 13.656 -2.721 1 96.5 85 HIS A O 1
ATOM 715 N N . ASP A 1 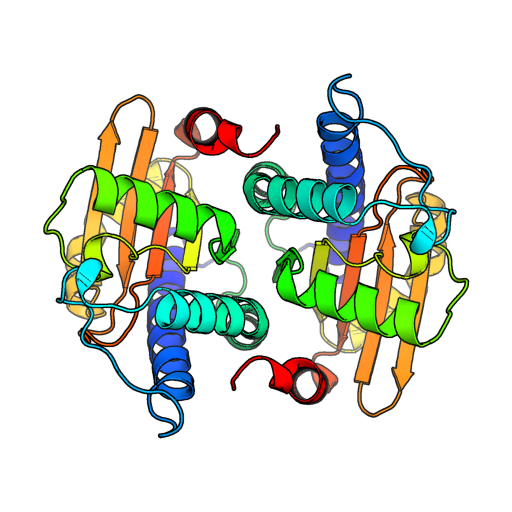86 ? 14.133 12.336 -3.812 1 94.56 86 ASP A N 1
ATOM 716 C CA . ASP A 1 86 ? 13.844 13.359 -4.809 1 94.56 86 ASP A CA 1
ATOM 717 C C . ASP A 1 86 ? 13.258 14.609 -4.156 1 94.56 86 ASP A C 1
ATOM 719 O O . ASP A 1 86 ? 13.641 15.734 -4.496 1 94.56 86 ASP A O 1
ATOM 723 N N . LYS A 1 87 ? 12.32 14.445 -3.23 1 94.75 87 LYS A N 1
ATOM 724 C CA . LYS A 1 87 ? 11.688 15.555 -2.525 1 94.75 87 LYS A CA 1
ATOM 725 C C . LYS A 1 87 ? 12.711 16.328 -1.692 1 94.75 87 LYS A C 1
ATOM 727 O O . LYS A 1 87 ? 12.766 17.562 -1.755 1 94.75 87 LYS A O 1
ATOM 732 N N . ILE A 1 88 ? 13.5 15.594 -0.96 1 96.25 88 ILE A N 1
ATOM 733 C CA . ILE A 1 88 ? 14.523 16.219 -0.122 1 96.25 88 ILE A CA 1
ATOM 734 C C . ILE A 1 88 ? 15.477 17.031 -0.99 1 96.25 88 ILE A C 1
ATOM 736 O O . ILE A 1 88 ? 15.758 18.188 -0.692 1 96.25 88 ILE A O 1
ATOM 740 N N . ASN A 1 89 ? 15.906 16.453 -2.051 1 95.19 89 ASN A N 1
ATOM 741 C CA . ASN A 1 89 ? 16.859 17.125 -2.932 1 95.19 89 ASN A CA 1
ATOM 742 C C . ASN A 1 89 ? 16.266 18.391 -3.547 1 95.19 89 ASN A C 1
ATOM 744 O O . ASN A 1 89 ? 16.938 19.422 -3.627 1 95.19 89 ASN A O 1
ATOM 748 N N . ARG A 1 90 ? 15.062 18.328 -3.986 1 94.19 90 ARG A N 1
ATOM 749 C CA . ARG A 1 90 ? 14.398 19.469 -4.598 1 94.19 90 ARG A CA 1
ATOM 750 C C . ARG A 1 90 ? 14.281 20.625 -3.609 1 94.19 90 ARG A C 1
ATOM 752 O O . ARG A 1 90 ? 14.531 21.781 -3.965 1 94.19 90 ARG A O 1
ATOM 759 N N . TYR A 1 91 ? 13.938 20.328 -2.379 1 95.38 91 TYR A N 1
ATOM 760 C CA . TYR A 1 91 ? 13.727 21.375 -1.386 1 95.38 91 TYR A CA 1
ATOM 761 C C . TYR A 1 91 ? 15.055 21.938 -0.892 1 95.38 91 TYR A C 1
ATOM 763 O O . TYR A 1 91 ? 15.18 23.141 -0.648 1 95.38 91 TYR A O 1
ATOM 771 N N . LEU A 1 92 ? 16 21.109 -0.785 1 94.38 92 LEU A N 1
ATOM 772 C CA . LEU A 1 92 ? 17.328 21.578 -0.385 1 94.38 92 LEU A CA 1
ATOM 773 C C . LEU A 1 92 ? 17.953 22.453 -1.477 1 94.38 92 LEU A C 1
ATOM 775 O O . LEU A 1 92 ? 18.562 23.469 -1.183 1 94.38 92 LEU A O 1
ATOM 779 N N . ALA A 1 93 ? 17.797 22 -2.707 1 94.19 93 ALA A N 1
ATOM 780 C CA . ALA A 1 93 ? 18.344 22.75 -3.838 1 94.19 93 ALA A CA 1
ATOM 781 C C . ALA A 1 93 ? 17.734 24.141 -3.924 1 94.19 93 ALA A C 1
ATOM 783 O O . ALA A 1 93 ? 18.391 25.094 -4.328 1 94.19 93 ALA A O 1
ATOM 784 N N . ARG A 1 94 ? 16.531 24.312 -3.457 1 93 94 ARG A N 1
ATOM 785 C CA . ARG A 1 94 ? 15.828 25.594 -3.502 1 93 94 ARG A CA 1
ATOM 786 C C . ARG A 1 94 ? 16.109 26.422 -2.252 1 93 94 ARG A C 1
ATOM 788 O O . ARG A 1 94 ? 15.664 27.562 -2.146 1 93 94 ARG A O 1
ATOM 795 N N . GLY A 1 95 ? 16.812 25.859 -1.37 1 88.38 95 GLY A N 1
ATOM 796 C CA . GLY A 1 95 ? 17.109 26.547 -0.13 1 88.38 95 GLY A CA 1
ATOM 797 C C . GLY A 1 95 ? 15.883 26.812 0.721 1 88.38 95 GLY A C 1
ATOM 798 O O . GLY A 1 95 ? 15.789 27.844 1.383 1 88.38 95 GLY A O 1
ATOM 799 N N . THR A 1 96 ? 15.008 25.922 0.666 1 86.81 96 THR A N 1
ATOM 800 C CA . THR A 1 96 ? 13.758 26.109 1.396 1 86.81 96 THR A CA 1
ATOM 801 C C . THR A 1 96 ? 13.992 26.031 2.9 1 86.81 96 THR A C 1
ATOM 803 O O . THR A 1 96 ? 14.797 25.219 3.369 1 86.81 96 THR A O 1
ATOM 806 N N . GLN A 1 97 ? 13.211 26.859 3.592 1 91.69 97 GLN A N 1
ATOM 807 C CA . GLN A 1 97 ? 13.375 26.922 5.043 1 91.69 97 GLN A CA 1
ATOM 808 C C . GLN A 1 97 ? 12.156 26.359 5.758 1 91.69 97 GLN A C 1
ATOM 810 O O . GLN A 1 97 ? 11.969 26.594 6.953 1 91.69 97 GLN A O 1
ATOM 815 N N . TYR A 1 98 ? 11.375 25.641 5.066 1 94.38 98 TYR A N 1
ATOM 816 C CA . TYR A 1 98 ? 10.188 25.031 5.664 1 94.38 98 TYR A CA 1
ATOM 817 C C . TYR A 1 98 ? 10.578 23.922 6.641 1 94.38 98 TYR A C 1
ATOM 819 O O . TYR A 1 98 ? 11.57 23.219 6.422 1 94.38 98 TYR A O 1
ATOM 827 N N . PRO A 1 99 ? 9.773 23.859 7.684 1 96.75 99 PRO A N 1
ATOM 828 C CA . PRO A 1 99 ? 9.992 22.719 8.578 1 96.75 99 PRO A CA 1
ATOM 829 C C . PRO A 1 99 ? 9.867 21.375 7.867 1 96.75 99 PRO A C 1
ATOM 831 O O . PRO A 1 99 ? 9.078 21.234 6.934 1 96.75 99 PRO A O 1
ATOM 834 N N . THR A 1 100 ? 10.617 20.391 8.359 1 97.56 100 THR A N 1
ATOM 835 C CA . THR A 1 100 ? 10.633 19.047 7.789 1 97.56 100 THR A CA 1
ATOM 836 C C . THR A 1 100 ? 9.227 18.453 7.773 1 97.56 100 THR A C 1
ATOM 838 O O . THR A 1 100 ? 8.836 17.797 6.809 1 97.56 100 THR A O 1
ATOM 841 N N . ASN A 1 101 ? 8.414 18.688 8.781 1 96.5 101 ASN A N 1
ATOM 842 C CA . ASN A 1 101 ? 7.098 18.062 8.867 1 96.5 101 ASN A CA 1
ATOM 843 C C . ASN A 1 101 ? 6.113 18.688 7.891 1 96.5 101 ASN A C 1
ATOM 845 O O . ASN A 1 101 ? 5.027 18.156 7.66 1 96.5 101 ASN A O 1
ATOM 849 N N . ASN A 1 102 ? 6.465 19.875 7.309 1 95.62 102 ASN A N 1
ATOM 850 C CA . ASN A 1 102 ? 5.68 20.453 6.223 1 95.62 102 ASN A CA 1
ATOM 851 C C . ASN A 1 102 ? 6.035 19.828 4.879 1 95.62 102 ASN A C 1
ATOM 853 O O . ASN A 1 102 ? 5.199 19.766 3.977 1 95.62 102 ASN A O 1
ATOM 857 N N . ILE A 1 103 ? 7.246 19.453 4.836 1 96.62 103 ILE A N 1
ATOM 858 C CA . ILE A 1 103 ? 7.762 18.891 3.594 1 96.62 103 ILE A CA 1
ATOM 859 C C . ILE A 1 103 ? 7.43 17.391 3.529 1 96.62 103 ILE A C 1
ATOM 861 O O . ILE A 1 103 ? 6.906 16.906 2.523 1 96.62 103 ILE A O 1
ATOM 865 N N . LEU A 1 104 ? 7.699 16.656 4.629 1 97.56 104 LEU A N 1
ATOM 866 C CA . LEU A 1 104 ? 7.461 15.219 4.723 1 97.56 104 LEU A CA 1
ATOM 867 C C . LEU A 1 104 ? 6.184 14.93 5.504 1 97.56 104 LEU A C 1
ATOM 869 O O . LEU A 1 104 ? 6.223 14.281 6.551 1 97.56 104 LEU A O 1
ATOM 873 N N . ASN A 1 105 ? 5.074 15.406 4.961 1 97.5 105 ASN A N 1
ATOM 874 C CA . ASN A 1 105 ? 3.781 15.305 5.629 1 97.5 105 ASN A CA 1
ATOM 875 C C . ASN A 1 105 ? 2.912 14.219 5 1 97.5 105 ASN A C 1
ATOM 877 O O . ASN A 1 105 ? 1.714 14.141 5.273 1 97.5 105 ASN A O 1
ATOM 881 N N . ASP A 1 106 ? 3.516 13.383 4.121 1 97.44 106 ASP A N 1
ATOM 882 C CA . ASP A 1 106 ? 2.748 12.406 3.355 1 97.44 106 ASP A CA 1
ATOM 883 C C . ASP A 1 106 ? 3.537 11.117 3.162 1 97.44 106 ASP A C 1
ATOM 885 O O . ASP A 1 106 ? 3.41 10.453 2.131 1 97.44 106 ASP A O 1
ATOM 889 N N . ILE A 1 107 ? 4.422 10.852 4.137 1 98.25 107 ILE A N 1
ATOM 890 C CA . ILE A 1 107 ? 5.16 9.602 4.035 1 98.25 107 ILE A CA 1
ATOM 891 C C . ILE A 1 107 ? 4.184 8.43 3.98 1 98.25 107 ILE A C 1
ATOM 893 O O . ILE A 1 107 ? 4.402 7.465 3.242 1 98.25 107 ILE A O 1
ATOM 897 N N . PHE A 1 108 ? 3.182 8.492 4.824 1 98.69 108 PHE A N 1
ATOM 898 C CA . PHE A 1 108 ? 2.002 7.656 4.641 1 98.69 108 PHE A CA 1
ATOM 899 C C . PHE A 1 108 ? 0.863 8.453 4.02 1 98.69 108 PHE A C 1
ATOM 901 O O . PHE A 1 108 ? 0.56 9.562 4.465 1 98.69 108 PHE A O 1
ATOM 908 N N . GLY A 1 109 ? 0.248 7.852 3.031 1 98.19 109 GLY A N 1
ATOM 909 C CA . GLY A 1 109 ? -0.893 8.477 2.377 1 98.19 109 GLY A CA 1
ATOM 910 C C . GLY A 1 109 ? -2.041 7.512 2.137 1 98.19 109 GLY A C 1
ATOM 911 O O . GLY A 1 109 ? -1.82 6.348 1.789 1 98.19 109 GLY A O 1
ATOM 912 N N . ALA A 1 110 ? -3.219 7.988 2.379 1 98.62 110 ALA A N 1
ATOM 913 C CA . ALA A 1 110 ? -4.441 7.273 2.029 1 98.62 110 ALA A CA 1
ATOM 914 C C . ALA A 1 110 ? -5.344 8.125 1.141 1 98.62 110 ALA A C 1
ATOM 916 O O . ALA A 1 110 ? -5.176 9.344 1.066 1 98.62 110 ALA A O 1
ATOM 917 N N . ARG A 1 111 ? -6.273 7.488 0.423 1 98.25 111 ARG A N 1
ATOM 918 C CA . ARG A 1 111 ? -7.145 8.227 -0.487 1 98.25 111 ARG A CA 1
ATOM 919 C C . ARG A 1 111 ? -8.547 7.633 -0.513 1 98.25 111 ARG A C 1
ATOM 921 O O . ARG A 1 111 ? -8.703 6.41 -0.537 1 98.25 111 ARG A O 1
ATOM 928 N N . LEU A 1 112 ? -9.477 8.484 -0.394 1 98.56 112 LEU A N 1
ATOM 929 C CA . LEU A 1 112 ? -10.875 8.18 -0.646 1 98.56 112 LEU A CA 1
ATOM 930 C C . LEU A 1 112 ? -11.344 8.82 -1.948 1 98.56 112 LEU A C 1
ATOM 932 O O . LEU A 1 112 ? -10.922 9.922 -2.291 1 98.56 112 LEU A O 1
ATOM 936 N N . ILE A 1 113 ? -12.211 8.18 -2.629 1 98.19 113 ILE A N 1
ATOM 937 C CA . ILE A 1 113 ? -12.875 8.719 -3.809 1 98.19 113 ILE A CA 1
ATOM 938 C C . ILE A 1 113 ? -14.391 8.594 -3.648 1 98.19 113 ILE A C 1
ATOM 940 O O . ILE A 1 113 ? -14.93 7.48 -3.594 1 98.19 113 ILE A O 1
ATOM 944 N N . TRP A 1 114 ? -15.055 9.688 -3.543 1 98.31 114 TRP A N 1
ATOM 945 C CA . TRP A 1 114 ? -16.484 9.711 -3.232 1 98.31 114 TRP A CA 1
ATOM 946 C C . TRP A 1 114 ? -17.25 10.523 -4.266 1 98.31 114 TRP A C 1
ATOM 948 O O . TRP A 1 114 ? -16.672 11.336 -4.98 1 98.31 114 TRP A O 1
ATOM 958 N N . PRO A 1 115 ? -18.562 10.266 -4.367 1 98.06 115 PRO A N 1
ATOM 959 C CA . PRO A 1 115 ? -19.391 11.148 -5.191 1 98.06 115 PRO A CA 1
ATOM 960 C C . PRO A 1 115 ? -19.375 12.594 -4.691 1 98.06 115 PRO A C 1
ATOM 962 O O . PRO A 1 115 ? -19.125 12.844 -3.508 1 98.06 115 PRO A O 1
ATOM 965 N N . SER A 1 116 ? -19.75 13.523 -5.512 1 98.19 116 SER A N 1
ATOM 966 C CA . SER A 1 116 ? -19.688 14.961 -5.25 1 98.19 116 SER A CA 1
ATOM 967 C C . SER A 1 116 ? -20.469 15.336 -3.998 1 98.19 116 SER A C 1
ATOM 969 O O . SER A 1 116 ? -20.031 16.188 -3.219 1 98.19 116 SER A O 1
ATOM 971 N N . GLU A 1 117 ? -21.578 14.727 -3.877 1 98.12 117 GLU A N 1
ATOM 972 C CA . GLU A 1 117 ? -22.422 15.062 -2.73 1 98.12 117 GLU A CA 1
ATOM 973 C C . GLU A 1 117 ? -21.734 14.703 -1.418 1 98.12 117 GLU A C 1
ATOM 975 O O . GLU A 1 117 ? -21.812 15.453 -0.441 1 98.12 117 GLU A O 1
ATOM 980 N N . THR A 1 118 ? -21.062 13.602 -1.406 1 98.44 118 THR A N 1
ATOM 981 C CA . THR A 1 118 ? -20.328 13.18 -0.218 1 98.44 118 THR A CA 1
ATOM 982 C C . THR A 1 118 ? -19.172 14.125 0.056 1 98.44 118 THR A C 1
ATOM 984 O O . THR A 1 118 ? -18.922 14.508 1.202 1 98.44 118 THR A O 1
ATOM 987 N N . VAL A 1 119 ? -18.469 14.484 -0.984 1 98.5 119 VAL A N 1
ATOM 988 C CA . VAL A 1 119 ? -17.312 15.367 -0.854 1 98.5 119 VAL A CA 1
ATOM 989 C C . VAL A 1 119 ? -17.75 16.703 -0.266 1 98.5 119 VAL A C 1
ATOM 991 O O . VAL A 1 119 ? -17.094 17.234 0.633 1 98.5 119 VAL A O 1
ATOM 994 N N . ALA A 1 120 ? -18.844 17.25 -0.74 1 98.12 120 ALA A N 1
ATOM 995 C CA . ALA A 1 120 ? -19.375 18.5 -0.212 1 98.12 120 ALA A CA 1
ATOM 996 C C . ALA A 1 120 ? -19.703 18.359 1.274 1 98.12 120 ALA A C 1
ATOM 998 O O . ALA A 1 120 ? -19.438 19.281 2.057 1 98.12 120 ALA A O 1
ATOM 999 N N . GLY A 1 121 ? -20.312 17.234 1.607 1 98.5 121 GLY A N 1
ATOM 1000 C CA . GLY A 1 121 ? -20.609 16.984 3.008 1 98.5 121 GLY A CA 1
ATOM 1001 C C . GLY A 1 121 ? -19.375 16.906 3.885 1 98.5 121 GLY A C 1
ATOM 1002 O O . GLY A 1 121 ? -19.391 17.391 5.02 1 98.5 121 GLY A O 1
ATOM 1003 N N . ILE A 1 122 ? -18.344 16.297 3.387 1 98.62 122 ILE A N 1
ATOM 1004 C CA . ILE A 1 122 ? -17.094 16.188 4.117 1 98.62 122 ILE A CA 1
ATOM 1005 C C . ILE A 1 122 ? -16.5 17.562 4.363 1 98.62 122 ILE A C 1
ATOM 1007 O O . ILE A 1 122 ? -16.078 17.875 5.48 1 98.62 122 ILE A O 1
ATOM 1011 N N . LEU A 1 123 ? -16.547 18.438 3.369 1 98.25 123 LEU A N 1
ATOM 1012 C CA . LEU A 1 123 ? -16.016 19.781 3.475 1 98.25 123 LEU A CA 1
ATOM 1013 C C . LEU A 1 123 ? -16.703 20.562 4.59 1 98.25 123 LEU A C 1
ATOM 1015 O O . LEU A 1 123 ? -16.062 21.328 5.309 1 98.25 123 LEU A O 1
ATOM 1019 N N . GLU A 1 124 ? -17.922 20.297 4.754 1 98.25 124 GLU A N 1
ATOM 1020 C CA . GLU A 1 124 ? -18.703 21 5.758 1 98.25 124 GLU A CA 1
ATOM 1021 C C . GLU A 1 124 ? -18.359 20.531 7.168 1 98.25 124 GLU A C 1
ATOM 1023 O O . GLU A 1 124 ? -18.516 21.281 8.133 1 98.25 124 GLU A O 1
ATOM 1028 N N . LYS A 1 125 ? -17.828 19.359 7.258 1 98.38 125 LYS A N 1
ATOM 1029 C CA . LYS A 1 125 ? -17.625 18.75 8.57 1 98.38 125 LYS A CA 1
ATOM 1030 C C . LYS A 1 125 ? -16.172 18.891 9.016 1 98.38 125 LYS A C 1
ATOM 1032 O O . LYS A 1 125 ? -15.859 18.703 10.195 1 98.38 125 LYS A O 1
ATOM 1037 N N . LEU A 1 126 ? -15.266 19.234 8.18 1 98.31 126 LEU A N 1
ATOM 1038 C CA . LEU A 1 126 ? -13.836 19.047 8.398 1 98.31 126 LEU A CA 1
ATOM 1039 C C . LEU A 1 126 ? -13.344 19.969 9.516 1 98.31 126 LEU A C 1
ATOM 1041 O O . LEU A 1 126 ? -12.461 19.578 10.289 1 98.31 126 LEU A O 1
ATOM 1045 N N . ASP A 1 127 ? -13.859 21.203 9.641 1 98 127 ASP A N 1
ATOM 1046 C CA . ASP A 1 127 ? -13.453 22.062 10.75 1 98 127 ASP A CA 1
ATOM 1047 C C . ASP A 1 127 ? -13.805 21.438 12.094 1 98 127 ASP A C 1
ATOM 1049 O O . ASP A 1 127 ? -13.008 21.469 13.031 1 98 127 ASP A O 1
ATOM 1053 N N . GLY A 1 128 ? -14.992 20.969 12.148 1 97.88 128 GLY A N 1
ATOM 1054 C CA . GLY A 1 128 ? -15.406 20.266 13.352 1 97.88 128 GLY A CA 1
ATOM 1055 C C . GLY A 1 128 ? -14.562 19.047 13.648 1 97.88 128 GLY A C 1
ATOM 1056 O O . GLY A 1 128 ? -14.133 18.844 14.789 1 97.88 128 GLY A O 1
ATOM 1057 N N . TRP A 1 129 ? -14.359 18.203 12.625 1 97.81 129 TRP A N 1
ATOM 1058 C CA . TRP A 1 129 ? -13.555 17 12.789 1 97.81 129 TRP A CA 1
ATOM 1059 C C . TRP A 1 129 ? -12.125 17.344 13.195 1 97.81 129 TRP A C 1
ATOM 1061 O O . TRP A 1 129 ? -11.508 16.625 13.992 1 97.81 129 TRP A O 1
ATOM 1071 N N . LYS A 1 130 ? -11.562 18.422 12.633 1 97.44 130 LYS A N 1
ATOM 1072 C CA . LYS A 1 130 ? -10.227 18.859 13.008 1 97.44 130 LYS A CA 1
ATOM 1073 C C . LYS A 1 130 ? -10.125 19.109 14.516 1 97.44 130 LYS A C 1
ATOM 1075 O O . LYS A 1 130 ? -9.18 18.641 15.156 1 97.44 130 LYS A O 1
ATOM 1080 N N . THR A 1 131 ? -11.039 19.828 15.031 1 96.62 131 THR A N 1
ATOM 1081 C CA . THR A 1 131 ? -11.062 20.156 16.453 1 96.62 131 THR A CA 1
ATOM 1082 C C . THR A 1 131 ? -11.32 18.906 17.297 1 96.62 131 THR A C 1
ATOM 1084 O O . THR A 1 131 ? -10.594 18.656 18.25 1 96.62 131 THR A O 1
ATOM 1087 N N . GLU A 1 132 ? -12.289 18.156 16.922 1 96.81 132 GLU A N 1
ATOM 1088 C CA . GLU A 1 13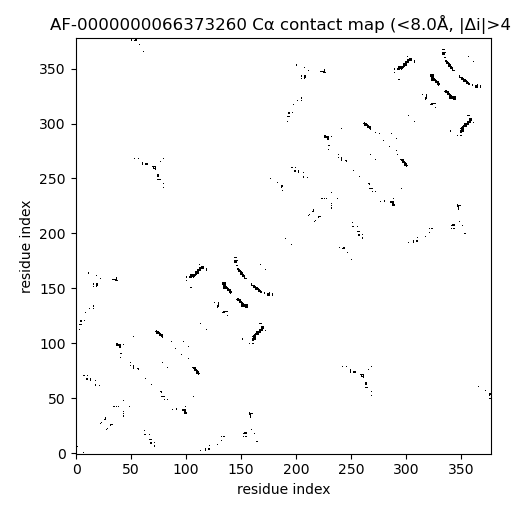2 ? -12.742 17.016 17.688 1 96.81 132 GLU A CA 1
ATOM 1089 C C . GLU A 1 132 ? -11.664 15.938 17.766 1 96.81 132 GLU A C 1
ATOM 1091 O O . GLU A 1 132 ? -11.477 15.305 18.812 1 96.81 132 GLU A O 1
ATOM 1096 N N . TYR A 1 133 ? -10.93 15.703 16.688 1 96.5 133 TYR A N 1
ATOM 1097 C CA . TYR A 1 133 ? -10 14.586 16.625 1 96.5 133 TYR A CA 1
ATOM 1098 C C . TYR A 1 133 ? -8.555 15.078 16.672 1 96.5 133 TYR A C 1
ATOM 1100 O O . TYR A 1 133 ? -7.617 14.281 16.578 1 96.5 133 TYR A O 1
ATOM 1108 N N . GLY A 1 134 ? -8.359 16.375 16.828 1 94.75 134 GLY A N 1
ATOM 1109 C CA . GLY A 1 134 ? -7.02 16.938 16.969 1 94.75 134 GLY A CA 1
ATOM 1110 C C . GLY A 1 134 ? -6.172 16.75 15.719 1 94.75 134 GLY A C 1
ATOM 1111 O O . GLY A 1 134 ? -5.027 16.297 15.805 1 94.75 134 GLY A O 1
ATOM 1112 N N . LEU A 1 135 ? -6.781 16.953 14.523 1 95.75 135 LEU A N 1
ATOM 1113 C CA . LEU A 1 135 ? -6.051 16.875 13.266 1 95.75 135 LEU A CA 1
ATOM 1114 C C . LEU A 1 135 ? -5.098 18.062 13.117 1 95.75 135 LEU A C 1
ATOM 1116 O O . LEU A 1 135 ? -5.301 19.109 13.734 1 95.75 135 LEU A O 1
ATOM 1120 N N . LYS A 1 136 ? -3.994 17.844 12.375 1 94.5 136 LYS A N 1
ATOM 1121 C CA . LYS A 1 136 ? -3.02 18.906 12.164 1 94.5 136 LYS A CA 1
ATOM 1122 C C . LYS A 1 136 ? -3.629 20.047 11.359 1 94.5 136 LYS A C 1
ATOM 1124 O O . LYS A 1 136 ? -3.584 21.203 11.789 1 94.5 136 LYS A O 1
ATOM 1129 N N . ASN A 1 137 ? -4.102 19.781 10.172 1 95.56 137 ASN A N 1
ATOM 1130 C CA . ASN A 1 137 ? -4.691 20.75 9.258 1 95.56 137 ASN A CA 1
ATOM 1131 C C . ASN A 1 137 ? -5.41 20.062 8.102 1 95.56 137 ASN A C 1
ATOM 1133 O O . ASN A 1 137 ? -5.332 18.844 7.957 1 95.56 137 ASN A O 1
ATOM 1137 N N . TRP A 1 138 ? -6.188 20.859 7.414 1 97.69 138 TRP A N 1
ATOM 1138 C CA . TRP A 1 138 ? -6.742 20.406 6.148 1 97.69 138 TRP A CA 1
ATOM 1139 C C . TRP A 1 138 ? -6.906 21.562 5.168 1 97.69 138 TRP A C 1
ATOM 1141 O O . TRP A 1 138 ? -6.945 22.719 5.57 1 97.69 138 TRP A O 1
ATOM 1151 N N . TYR A 1 139 ? -6.895 21.281 3.898 1 97.5 139 TYR A N 1
ATOM 1152 C CA . TYR A 1 139 ? -7.195 22.297 2.889 1 97.5 139 TYR A CA 1
ATOM 1153 C C . TYR A 1 139 ? -7.703 21.641 1.605 1 97.5 139 TYR A C 1
ATOM 1155 O O . TYR A 1 139 ? -7.512 20.453 1.39 1 97.5 139 TYR A O 1
ATOM 1163 N N . LEU A 1 140 ? -8.391 22.422 0.838 1 96.94 140 LEU A N 1
ATOM 1164 C CA . LEU A 1 140 ? -8.789 22.047 -0.515 1 96.94 140 LEU A CA 1
ATOM 1165 C C . LEU A 1 140 ? -7.766 22.531 -1.535 1 96.94 140 LEU A C 1
ATOM 1167 O O . LEU A 1 140 ? -7.516 23.734 -1.637 1 96.94 140 LEU A O 1
ATOM 1171 N N . ARG A 1 141 ? -7.172 21.625 -2.164 1 95.12 141 ARG A N 1
ATOM 1172 C CA . ARG A 1 141 ? -6.285 22 -3.264 1 95.12 141 ARG A CA 1
ATOM 1173 C C . ARG A 1 141 ? -7.043 22.031 -4.586 1 95.12 141 ARG A C 1
ATOM 1175 O O . ARG A 1 141 ? -7.723 21.078 -4.949 1 95.12 141 ARG A O 1
ATOM 1182 N N . ASP A 1 142 ? -7.031 23.078 -5.242 1 93.75 142 ASP A N 1
ATOM 1183 C CA . ASP A 1 142 ? -7.613 23.266 -6.566 1 93.75 142 ASP A CA 1
ATOM 1184 C C . ASP A 1 142 ? -6.66 24.047 -7.477 1 93.75 142 ASP A C 1
ATOM 1186 O O . ASP A 1 142 ? -6.789 25.266 -7.629 1 93.75 142 ASP A O 1
ATOM 1190 N N . ALA A 1 143 ? -5.699 23.375 -8.039 1 89.44 143 ALA A N 1
ATOM 1191 C CA . ALA A 1 143 ? -4.664 24.062 -8.82 1 89.44 143 ALA A CA 1
ATOM 1192 C C . ALA A 1 143 ? -4.094 23.125 -9.891 1 89.44 143 ALA A C 1
ATOM 1194 O O . ALA A 1 143 ? -3.873 21.938 -9.633 1 89.44 143 ALA A O 1
ATOM 1195 N N . GLY A 1 144 ? -3.943 23.672 -11.102 1 86.88 144 GLY A N 1
ATOM 1196 C CA . GLY A 1 144 ? -3.23 22.984 -12.172 1 86.88 144 GLY A CA 1
ATOM 1197 C C . GLY A 1 144 ? -3.939 21.734 -12.656 1 86.88 144 GLY A C 1
ATOM 1198 O O . GLY A 1 144 ? -3.293 20.734 -12.992 1 86.88 144 GLY A O 1
ATOM 1199 N N . GLY A 1 145 ? -5.234 21.672 -12.445 1 87.25 145 GLY A N 1
ATOM 1200 C CA . GLY A 1 145 ? -5.969 20.5 -12.914 1 87.25 145 GLY A CA 1
ATOM 1201 C C . GLY A 1 145 ? -6.152 19.438 -11.844 1 87.25 145 GLY A C 1
ATOM 1202 O O . GLY A 1 145 ? -6.785 18.406 -12.094 1 87.25 145 GLY A O 1
ATOM 1203 N N . TYR A 1 146 ? -5.543 19.75 -10.773 1 90.75 146 TYR A N 1
ATOM 1204 C CA . TYR A 1 146 ? -5.688 18.844 -9.641 1 90.75 146 TYR A CA 1
ATOM 1205 C C . TYR A 1 146 ? -6.641 19.422 -8.602 1 90.75 146 TYR A C 1
ATOM 1207 O O . TYR A 1 146 ? -6.539 20.594 -8.242 1 90.75 146 TYR A O 1
ATOM 1215 N N . ILE A 1 147 ? -7.59 18.594 -8.156 1 95.56 147 ILE A N 1
ATOM 1216 C CA . ILE A 1 147 ? -8.539 19.016 -7.133 1 95.56 147 ILE A CA 1
ATOM 1217 C C . ILE A 1 147 ? -8.711 17.906 -6.094 1 95.56 147 ILE A C 1
ATOM 1219 O O . ILE A 1 147 ? -9.055 16.781 -6.438 1 95.56 147 ILE A O 1
ATOM 1223 N N . GLY A 1 148 ? -8.5 18.203 -4.84 1 97.19 148 GLY A N 1
ATOM 1224 C CA . GLY A 1 148 ? -8.672 17.234 -3.773 1 97.19 148 GLY A CA 1
ATOM 1225 C C . GLY A 1 148 ? -8.531 17.828 -2.389 1 97.19 148 GLY A C 1
ATOM 1226 O O . GLY A 1 148 ? -7.84 18.828 -2.207 1 97.19 148 GLY A O 1
ATOM 1227 N N . ILE A 1 149 ? -9.297 17.266 -1.479 1 98.62 149 ILE A N 1
ATOM 1228 C CA . ILE A 1 149 ? -9.156 17.641 -0.079 1 98.62 149 ILE A CA 1
ATOM 1229 C C . ILE A 1 149 ? -7.949 16.938 0.535 1 98.62 149 ILE A C 1
ATOM 1231 O O . ILE A 1 149 ? -7.777 15.727 0.357 1 98.62 149 ILE A O 1
ATOM 1235 N N . HIS A 1 150 ? -7.102 17.656 1.205 1 98.56 150 HIS A N 1
ATOM 1236 C CA . HIS A 1 150 ? -5.969 17.094 1.939 1 98.56 150 HIS A CA 1
ATOM 1237 C C . HIS A 1 150 ? -6.16 17.25 3.445 1 98.56 150 HIS A C 1
ATOM 1239 O O . HIS A 1 150 ? -6.352 18.359 3.938 1 98.56 150 HIS A O 1
ATOM 1245 N N . ILE A 1 151 ? -6.125 16.203 4.152 1 98.75 151 ILE A N 1
ATOM 1246 C CA . ILE A 1 151 ? -6.27 16.172 5.602 1 98.75 151 ILE A CA 1
ATOM 1247 C C . ILE A 1 151 ? -4.988 15.633 6.234 1 98.75 151 ILE A C 1
ATOM 1249 O O . ILE A 1 151 ? -4.48 14.578 5.832 1 98.75 151 ILE A O 1
ATOM 1253 N N . TYR A 1 152 ? -4.492 16.266 7.289 1 98.56 152 TYR A N 1
ATOM 1254 C CA . TYR A 1 152 ? -3.199 15.898 7.848 1 98.56 152 TYR A CA 1
ATOM 1255 C C . TYR A 1 152 ? -3.334 15.477 9.305 1 98.56 152 TYR A C 1
ATOM 1257 O O . TYR A 1 152 ? -4.098 16.078 10.062 1 98.56 152 TYR A O 1
ATOM 1265 N N . PHE A 1 153 ? -2.523 14.5 9.656 1 98.38 153 PHE A N 1
ATOM 1266 C CA . PHE A 1 153 ? -2.486 13.922 10.992 1 98.38 153 PHE A CA 1
ATOM 1267 C C . PHE A 1 153 ? -1.111 14.102 11.625 1 98.38 153 PHE A C 1
ATOM 1269 O O . PHE A 1 153 ? -0.088 13.875 10.977 1 98.38 153 PHE A O 1
ATOM 1276 N N . LYS A 1 154 ? -1.001 14.484 12.914 1 96.19 154 LYS A N 1
ATOM 1277 C CA . LYS A 1 154 ? 0.316 14.617 13.531 1 96.19 154 LYS A CA 1
ATOM 1278 C C . LYS A 1 154 ? 0.258 14.297 15.023 1 96.19 154 LYS A C 1
ATOM 1280 O O . LYS A 1 154 ? 1.288 14.281 15.703 1 96.19 154 LYS A O 1
ATOM 1285 N N . ASN A 1 155 ? -1.067 14.172 15.562 1 94.06 155 ASN A N 1
ATOM 1286 C CA . ASN A 1 155 ? -1.272 13.891 16.984 1 94.06 155 ASN A CA 1
ATOM 1287 C C . ASN A 1 155 ? -0.555 14.906 17.859 1 94.06 155 ASN A C 1
ATOM 1289 O O . ASN A 1 155 ? 0.052 14.539 18.875 1 94.06 155 ASN A O 1
ATOM 1293 N N . SER A 1 156 ? -0.448 16.125 17.453 1 91.62 156 SER A N 1
ATOM 1294 C CA . SER A 1 156 ? 0.083 17.297 18.156 1 91.62 156 SER A CA 1
ATOM 1295 C C . SER A 1 156 ? 1.534 17.078 18.562 1 91.62 156 SER A C 1
ATOM 1297 O O . SER A 1 156 ? 1.955 17.531 19.641 1 91.62 156 SER A O 1
ATOM 1299 N N . SER A 1 157 ? 2.252 16.312 17.828 1 94.81 157 SER A N 1
ATOM 1300 C CA . SER A 1 157 ? 3.654 16.047 18.125 1 94.81 157 SER A CA 1
ATOM 1301 C C . SER A 1 157 ? 4.559 16.453 16.969 1 94.81 157 SER A C 1
ATOM 1303 O O . SER A 1 157 ? 4.277 16.141 15.812 1 94.81 157 SER A O 1
ATOM 1305 N N . ASN A 1 158 ? 5.609 17.094 17.344 1 95.88 158 ASN A N 1
ATOM 1306 C CA . ASN A 1 158 ? 6.582 17.484 16.312 1 95.88 158 ASN A CA 1
ATOM 1307 C C . ASN A 1 158 ? 7.637 16.406 16.109 1 95.88 158 ASN A C 1
ATOM 1309 O O . ASN A 1 158 ? 8.539 16.547 15.297 1 95.88 158 ASN A O 1
ATOM 1313 N N . PHE A 1 159 ? 7.48 15.328 16.797 1 96.31 159 PHE A N 1
ATOM 1314 C CA . PHE A 1 159 ? 8.422 14.219 16.656 1 96.31 159 PHE A CA 1
ATOM 1315 C C . PHE A 1 159 ? 7.836 13.125 15.773 1 96.31 159 PHE A C 1
ATOM 1317 O O . PHE A 1 159 ? 8.547 12.195 15.383 1 96.31 159 PHE A O 1
ATOM 1324 N N . TYR A 1 160 ? 6.52 13.227 15.523 1 96.75 160 TYR A N 1
ATOM 1325 C CA . TYR A 1 160 ? 5.84 12.281 14.648 1 96.75 160 TYR A CA 1
ATOM 1326 C C . TYR A 1 160 ? 5.773 12.805 13.219 1 96.75 160 TYR A C 1
ATOM 1328 O O . TYR A 1 160 ? 5.438 13.969 12.992 1 96.75 160 TYR A O 1
ATOM 1336 N N . TYR A 1 161 ? 6.148 11.961 12.281 1 97.81 161 TYR A N 1
ATOM 1337 C CA . TYR A 1 161 ? 5.914 12.352 10.898 1 97.81 161 TYR A CA 1
ATOM 1338 C C . TYR A 1 161 ? 4.426 12.422 10.586 1 97.81 161 TYR A C 1
ATOM 1340 O O . TYR A 1 161 ? 3.693 11.453 10.828 1 97.81 161 TYR A O 1
ATOM 1348 N N . PRO A 1 162 ? 3.953 13.523 10.023 1 98.19 162 PRO A N 1
ATOM 1349 C CA . PRO A 1 162 ? 2.527 13.602 9.703 1 98.19 162 PRO A CA 1
ATOM 1350 C C . PRO A 1 162 ? 2.113 12.617 8.617 1 98.19 162 PRO A C 1
ATOM 1352 O O . PRO A 1 162 ? 2.945 12.203 7.801 1 98.19 162 PRO A O 1
ATOM 1355 N N . TRP A 1 163 ? 0.831 12.148 8.656 1 98.81 163 TRP A N 1
ATOM 1356 C CA . TRP A 1 163 ? 0.184 11.32 7.641 1 98.81 163 TRP A CA 1
ATOM 1357 C C . TRP A 1 163 ? -0.87 12.117 6.879 1 98.81 163 TRP A C 1
ATOM 1359 O O . TRP A 1 163 ? -1.297 13.18 7.332 1 98.81 163 TRP A O 1
ATOM 1369 N N . GLU A 1 164 ? -1.241 11.641 5.762 1 98.81 164 GLU A N 1
ATOM 1370 C CA . GLU A 1 164 ? -2.162 12.406 4.926 1 98.81 164 GLU A CA 1
ATOM 1371 C C . GLU A 1 164 ? -3.316 11.539 4.438 1 98.81 164 GLU A C 1
ATOM 1373 O O . GLU A 1 164 ? -3.113 10.383 4.047 1 98.81 164 GLU A O 1
ATOM 1378 N N . LEU A 1 165 ? -4.535 12.047 4.473 1 98.81 165 LEU A N 1
ATOM 1379 C CA . LEU A 1 165 ? -5.695 11.5 3.781 1 98.81 165 LEU A CA 1
ATOM 1380 C C . LEU A 1 165 ? -6.184 12.453 2.697 1 98.81 165 LEU A C 1
ATOM 1382 O O . LEU A 1 165 ? -6.469 13.617 2.975 1 98.81 165 LEU A O 1
ATOM 1386 N N . GLN A 1 166 ? -6.215 11.953 1.559 1 98.5 166 GLN A N 1
ATOM 1387 C CA . GLN A 1 166 ? -6.789 12.719 0.457 1 98.5 166 GLN A CA 1
ATOM 1388 C C . GLN A 1 166 ? -8.203 12.242 0.141 1 98.5 166 GLN A C 1
ATOM 1390 O O . GLN A 1 166 ? -8.484 11.039 0.162 1 98.5 166 GLN A O 1
ATOM 1395 N N . VAL A 1 167 ? -9.062 13.188 -0.14 1 98.75 167 VAL A N 1
ATOM 1396 C CA . VAL A 1 167 ? -10.414 12.883 -0.594 1 98.75 167 VAL A CA 1
ATOM 1397 C C . VAL A 1 167 ? -10.648 13.492 -1.974 1 98.75 167 VAL A C 1
ATOM 1399 O O . VAL A 1 167 ? -10.586 14.711 -2.139 1 98.75 167 VAL A O 1
ATOM 1402 N N . TRP A 1 168 ? -10.891 12.609 -2.891 1 98.19 168 TRP A N 1
ATOM 1403 C CA . TRP A 1 168 ? -11.156 13.031 -4.266 1 98.19 168 TRP A CA 1
ATOM 1404 C C . TRP A 1 168 ? -12.641 12.922 -4.586 1 98.19 168 TRP A C 1
ATOM 1406 O O . TRP A 1 168 ? -13.328 12.023 -4.094 1 98.19 168 TRP A O 1
ATOM 1416 N N . ASP A 1 169 ? -13.102 13.844 -5.41 1 98.25 169 ASP A N 1
ATOM 1417 C CA . ASP A 1 169 ? -14.375 13.68 -6.102 1 98.25 169 ASP A CA 1
ATOM 1418 C C . ASP A 1 169 ? -14.242 12.695 -7.266 1 98.25 169 ASP A C 1
ATOM 1420 O O . ASP A 1 169 ? -13.312 12.797 -8.062 1 98.25 169 ASP A O 1
ATOM 1424 N N . GLU A 1 170 ? -15.164 11.836 -7.336 1 97.12 170 GLU A N 1
ATOM 1425 C CA . GLU A 1 170 ? -15.156 10.859 -8.422 1 97.12 170 GLU A CA 1
ATOM 1426 C C . GLU A 1 170 ? -15.008 11.539 -9.781 1 97.12 170 GLU A C 1
ATOM 1428 O O . GLU A 1 170 ? -14.305 11.039 -10.656 1 97.12 170 GLU A O 1
ATOM 1433 N N . LYS A 1 171 ? -15.617 12.594 -9.945 1 96.44 171 LYS A N 1
ATOM 1434 C CA . LYS A 1 171 ? -15.625 13.281 -11.234 1 96.44 171 LYS A CA 1
ATOM 1435 C C . LYS A 1 171 ? -14.242 13.82 -11.578 1 96.44 171 LYS A C 1
ATOM 1437 O O . LYS A 1 171 ? -13.961 14.109 -12.742 1 96.44 171 LYS A O 1
ATOM 1442 N N . ASP A 1 172 ? -13.375 14.008 -10.562 1 96.38 172 ASP A N 1
ATOM 1443 C CA . ASP A 1 172 ? -12.047 14.594 -10.781 1 96.38 172 ASP A CA 1
ATOM 1444 C C . ASP A 1 172 ? -10.969 13.516 -10.766 1 96.38 172 ASP A C 1
ATOM 1446 O O . ASP A 1 172 ? -9.797 13.797 -11.016 1 96.38 172 ASP A O 1
ATOM 1450 N N . ALA A 1 173 ? -11.344 12.305 -10.477 1 95 173 ALA A N 1
ATOM 1451 C CA . ALA A 1 173 ? -10.375 11.25 -10.18 1 95 173 ALA A CA 1
ATOM 1452 C C . ALA A 1 173 ? -9.469 10.992 -11.383 1 95 173 ALA A C 1
ATOM 1454 O O . ALA A 1 173 ? -8.242 10.891 -11.227 1 95 173 ALA A O 1
ATOM 1455 N N . LYS A 1 174 ? -10.047 10.859 -12.555 1 93.81 174 LYS A N 1
ATOM 1456 C CA . LYS A 1 174 ? -9.258 10.578 -13.742 1 93.81 174 LYS A CA 1
ATOM 1457 C C . LYS A 1 174 ? -8.25 11.695 -14.008 1 93.81 174 LYS A C 1
ATOM 1459 O O . LYS A 1 174 ? -7.07 11.43 -14.266 1 93.81 174 LYS A O 1
ATOM 1464 N N . ALA A 1 175 ? -8.711 12.938 -13.961 1 93.25 175 ALA A N 1
ATOM 1465 C CA . ALA A 1 175 ? -7.832 14.086 -14.164 1 93.25 175 ALA A CA 1
ATOM 1466 C C . ALA A 1 175 ? -6.75 14.148 -13.094 1 93.25 175 ALA A C 1
ATOM 1468 O O . ALA A 1 175 ? -5.598 14.484 -13.375 1 93.25 175 ALA A O 1
ATOM 1469 N N . ASN A 1 176 ? -7.105 13.906 -11.852 1 92.94 176 ASN A N 1
ATOM 1470 C CA . ASN A 1 176 ? -6.141 13.883 -10.758 1 92.94 176 ASN A CA 1
ATOM 1471 C C . ASN A 1 176 ? -5.035 12.859 -11.008 1 92.94 176 ASN A C 1
ATOM 1473 O O . ASN A 1 176 ? -3.863 13.125 -10.75 1 92.94 176 ASN A O 1
ATOM 1477 N N . ILE A 1 177 ? -5.402 11.68 -11.5 1 91.56 177 ILE A N 1
ATOM 1478 C CA . ILE A 1 177 ? -4.445 10.617 -11.766 1 91.56 177 ILE A CA 1
ATOM 1479 C C . ILE A 1 177 ? -3.508 11.031 -12.898 1 91.56 177 ILE A C 1
ATOM 1481 O O . ILE A 1 177 ? -2.295 10.82 -12.812 1 91.56 177 ILE A O 1
ATOM 1485 N N . GLU A 1 178 ? -4.059 11.609 -13.922 1 89.38 178 GLU A N 1
ATOM 1486 C CA . GLU A 1 178 ? -3.24 12.094 -15.031 1 89.38 178 GLU A CA 1
ATOM 1487 C C . GLU A 1 178 ? -2.23 13.133 -14.555 1 89.38 178 GLU A C 1
ATOM 1489 O O . GLU A 1 178 ? -1.079 13.133 -14.992 1 89.38 178 GLU A O 1
ATOM 1494 N N . ASN A 1 179 ? -2.676 13.945 -13.711 1 85.06 179 ASN A N 1
ATOM 1495 C CA . ASN A 1 179 ? -1.8 14.953 -13.125 1 85.06 179 ASN A CA 1
ATOM 1496 C C . ASN A 1 179 ? -0.708 14.32 -12.266 1 85.06 179 ASN A C 1
ATOM 1498 O O . ASN A 1 179 ? 0.441 14.766 -12.289 1 85.06 179 ASN A O 1
ATOM 1502 N N . HIS A 1 180 ? -1.11 13.398 -11.539 1 81.44 180 HIS A N 1
ATOM 1503 C CA . HIS A 1 180 ? -0.173 12.672 -10.695 1 81.44 180 HIS A CA 1
ATOM 1504 C C . HIS A 1 180 ? 0.904 11.984 -11.531 1 81.44 180 HIS A C 1
ATOM 1506 O O . HIS A 1 180 ? 2.086 12.031 -11.18 1 81.44 180 HIS A O 1
ATOM 1512 N N . MET A 1 181 ? 0.519 11.359 -12.641 1 81.12 181 MET A N 1
ATOM 1513 C CA . MET A 1 181 ? 1.435 10.672 -13.547 1 81.12 181 MET A CA 1
ATOM 1514 C C . MET A 1 181 ? 2.414 11.648 -14.18 1 81.12 181 MET A C 1
ATOM 1516 O O . MET A 1 181 ? 3.594 11.336 -14.344 1 81.12 181 MET A O 1
ATOM 1520 N N . ALA A 1 182 ? 1.96 12.734 -14.477 1 75.56 182 ALA A N 1
ATOM 1521 C CA . ALA A 1 182 ? 2.799 13.742 -15.125 1 75.56 182 ALA A CA 1
ATOM 1522 C C . ALA A 1 182 ? 3.891 14.234 -14.18 1 75.56 182 ALA A C 1
ATOM 1524 O O . ALA A 1 182 ? 5.012 14.516 -14.602 1 75.56 182 ALA A O 1
ATOM 1525 N N . TYR A 1 183 ? 3.598 14.25 -12.984 1 68.06 183 TYR A N 1
ATOM 1526 C CA . TYR A 1 183 ? 4.539 14.734 -11.984 1 68.06 183 TYR A CA 1
ATOM 1527 C C . TYR A 1 183 ? 5.555 13.656 -11.625 1 68.06 183 TYR A C 1
ATOM 1529 O O . TYR A 1 183 ? 6.715 13.953 -11.344 1 68.06 183 TYR A O 1
ATOM 1537 N N . LYS A 1 184 ? 5.117 12.43 -11.594 1 62.84 184 LYS A N 1
ATOM 1538 C CA . LYS A 1 184 ? 5.961 11.328 -11.141 1 62.84 184 LYS A CA 1
ATOM 1539 C C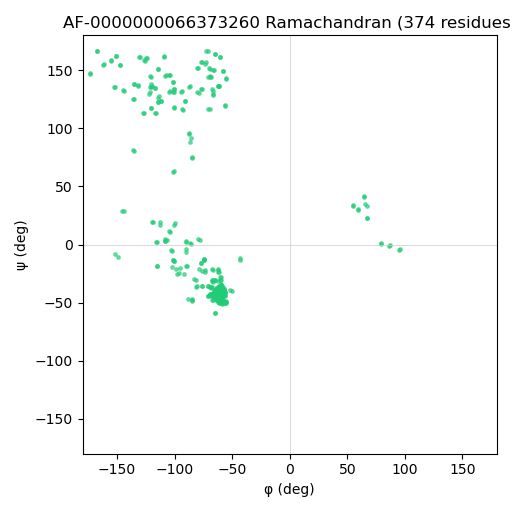 . LYS A 1 184 ? 6.75 10.727 -12.297 1 62.84 184 LYS A C 1
ATOM 1541 O O . LYS A 1 184 ? 7.605 9.867 -12.086 1 62.84 184 LYS A O 1
ATOM 1546 N N . ARG A 1 185 ? 6.484 10.859 -13.531 1 56.53 185 ARG A N 1
ATOM 1547 C CA . ARG A 1 185 ? 7.023 10.289 -14.766 1 56.53 185 ARG A CA 1
ATOM 1548 C C . ARG A 1 185 ? 8.547 10.266 -14.734 1 56.53 185 ARG A C 1
ATOM 1550 O O . ARG A 1 185 ? 9.18 9.484 -15.453 1 56.53 185 ARG A O 1
ATOM 1557 N N . ASN A 1 186 ? 9.102 10.938 -13.844 1 55.94 186 ASN A N 1
ATOM 1558 C CA . ASN A 1 186 ? 10.555 10.953 -13.953 1 55.94 186 ASN A CA 1
ATOM 1559 C C . ASN A 1 186 ? 11.164 9.656 -13.422 1 55.94 186 ASN A C 1
ATOM 1561 O O . ASN A 1 186 ? 12.383 9.5 -13.414 1 55.94 186 ASN A O 1
ATOM 1565 N N . PHE A 1 187 ? 10.367 8.719 -13.039 1 52.53 187 PHE A N 1
ATOM 1566 C CA . PHE A 1 187 ? 11 7.539 -12.453 1 52.53 187 PHE A CA 1
ATOM 1567 C C . PHE A 1 187 ? 11.203 6.457 -13.508 1 52.53 187 PHE A C 1
ATOM 1569 O O . PHE A 1 187 ? 11.867 5.453 -13.25 1 52.53 187 PHE A O 1
ATOM 1576 N N . VAL A 1 188 ? 10.484 6.441 -14.672 1 48.5 188 VAL A N 1
ATOM 1577 C CA . VAL A 1 188 ? 10.758 5.488 -15.742 1 48.5 188 VAL A CA 1
ATOM 1578 C C . VAL A 1 188 ? 11.859 6.035 -16.656 1 48.5 188 VAL A C 1
ATOM 1580 O O . VAL A 1 188 ? 11.703 7.094 -17.266 1 48.5 188 VAL A O 1
ATOM 1583 N N . ARG A 1 189 ? 13.172 5.676 -16.344 1 43.25 189 ARG A N 1
ATOM 1584 C CA . ARG A 1 189 ? 14.227 6.086 -17.281 1 43.25 189 ARG A CA 1
ATOM 1585 C C . ARG A 1 189 ? 14.312 5.137 -18.469 1 43.25 189 ARG A C 1
ATOM 1587 O O . ARG A 1 189 ? 14.031 3.941 -18.328 1 43.25 189 ARG A O 1
ATOM 1594 N N . MET B 1 1 ? -26.734 -10.492 -0.615 1 84.44 1 MET B N 1
ATOM 1595 C CA . MET B 1 1 ? -25.438 -9.914 -0.271 1 84.44 1 MET B CA 1
ATOM 1596 C C . MET B 1 1 ? -24.297 -10.805 -0.742 1 84.44 1 MET B C 1
ATOM 1598 O O . MET B 1 1 ? -24.422 -12.031 -0.707 1 84.44 1 MET B O 1
ATOM 1602 N N . GLU B 1 2 ? -23.344 -10.297 -1.457 1 93.19 2 GLU B N 1
ATOM 1603 C CA . GLU B 1 2 ? -22.219 -11.07 -1.975 1 93.19 2 GLU B CA 1
ATOM 1604 C C . GLU B 1 2 ? -21.469 -11.773 -0.848 1 93.19 2 GLU B C 1
ATOM 1606 O O . GLU B 1 2 ? -21.141 -11.148 0.162 1 93.19 2 GLU B O 1
ATOM 1611 N N . SER B 1 3 ? -21.406 -13.094 -0.91 1 96.94 3 SER B N 1
ATOM 1612 C CA . SER B 1 3 ? -20.703 -13.859 0.117 1 96.94 3 SER B CA 1
ATOM 1613 C C . SER B 1 3 ? -19.203 -13.562 0.105 1 96.94 3 SER B C 1
ATOM 1615 O O . SER B 1 3 ? -18.688 -13.023 -0.87 1 96.94 3 SER B O 1
ATOM 1617 N N . ASN B 1 4 ? -18.547 -13.945 1.182 1 97.56 4 ASN B N 1
ATOM 1618 C CA . ASN B 1 4 ? -17.094 -13.797 1.249 1 97.56 4 ASN B CA 1
ATOM 1619 C C . ASN B 1 4 ? -16.391 -14.617 0.162 1 97.56 4 ASN B C 1
ATOM 1621 O O . ASN B 1 4 ? -15.367 -14.195 -0.367 1 97.56 4 ASN B O 1
ATOM 1625 N N . LEU B 1 5 ? -16.953 -15.734 -0.111 1 97.94 5 LEU B N 1
ATOM 1626 C CA . LEU B 1 5 ? -16.406 -16.578 -1.173 1 97.94 5 LEU B CA 1
ATOM 1627 C C . LEU B 1 5 ? -16.5 -15.875 -2.523 1 97.94 5 LEU B 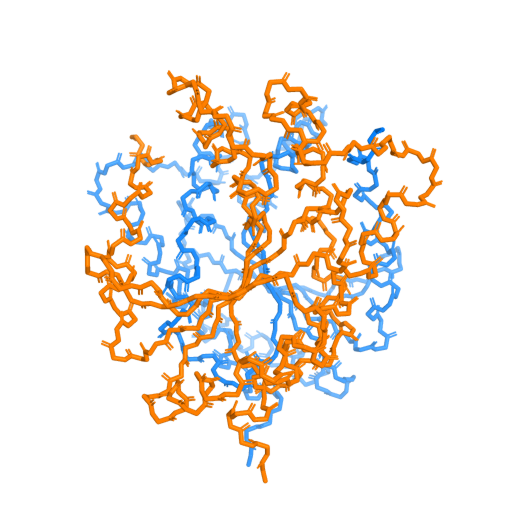C 1
ATOM 1629 O O . LEU B 1 5 ? -15.547 -15.883 -3.299 1 97.94 5 LEU B O 1
ATOM 1633 N N . GLN B 1 6 ? -17.609 -15.297 -2.795 1 98.25 6 GLN B N 1
ATOM 1634 C CA . GLN B 1 6 ? -17.812 -14.562 -4.039 1 98.25 6 GLN B CA 1
ATOM 1635 C C . GLN B 1 6 ? -16.922 -13.336 -4.109 1 98.25 6 GLN B C 1
ATOM 1637 O O . GLN B 1 6 ? -16.391 -13.008 -5.176 1 98.25 6 GLN B O 1
ATOM 1642 N N . LYS B 1 7 ? -16.797 -12.664 -3.01 1 98.38 7 LYS B N 1
ATOM 1643 C CA . LYS B 1 7 ? -15.883 -11.523 -2.932 1 98.38 7 LYS B CA 1
ATOM 1644 C C . LYS B 1 7 ? -14.453 -11.938 -3.256 1 98.38 7 LYS B C 1
ATOM 1646 O O . LYS B 1 7 ? -13.742 -11.227 -3.975 1 98.38 7 LYS B O 1
ATOM 1651 N N . THR B 1 8 ? -14.047 -13.07 -2.693 1 98.75 8 THR B N 1
ATOM 1652 C CA . THR B 1 8 ? -12.695 -13.578 -2.941 1 98.75 8 THR B CA 1
ATOM 1653 C C . THR B 1 8 ? -12.5 -13.883 -4.422 1 98.75 8 THR B C 1
ATOM 1655 O O . THR B 1 8 ? -11.477 -13.508 -5.008 1 98.75 8 THR B O 1
ATOM 1658 N N . GLU B 1 9 ? -13.422 -14.516 -5.023 1 98.69 9 GLU B N 1
ATOM 1659 C CA . GLU B 1 9 ? -13.336 -14.828 -6.449 1 98.69 9 GLU B CA 1
ATOM 1660 C C . GLU B 1 9 ? -13.242 -13.555 -7.281 1 98.69 9 GLU B C 1
ATOM 1662 O O . GLU B 1 9 ? -12.445 -13.477 -8.219 1 98.69 9 GLU B O 1
ATOM 1667 N N . ARG B 1 10 ? -14.07 -12.602 -6.945 1 98.69 10 ARG B N 1
ATOM 1668 C CA . ARG B 1 10 ? -14.023 -11.328 -7.648 1 98.69 10 ARG B CA 1
ATOM 1669 C C . ARG B 1 10 ? -12.664 -10.648 -7.48 1 98.69 10 ARG B C 1
ATOM 1671 O O . ARG B 1 10 ? -12.117 -10.102 -8.438 1 98.69 10 ARG B O 1
ATOM 1678 N N . LEU B 1 11 ? -12.109 -10.703 -6.281 1 98.69 11 LEU B N 1
ATOM 1679 C CA . LEU B 1 11 ? -10.789 -10.117 -6.062 1 98.69 11 LEU B CA 1
ATOM 1680 C C . LEU B 1 11 ? -9.734 -10.82 -6.902 1 98.69 11 LEU B C 1
ATOM 1682 O O . LEU B 1 11 ? -8.859 -10.172 -7.48 1 98.69 11 LEU B O 1
ATOM 1686 N N . ILE B 1 12 ? -9.805 -12.133 -6.973 1 98.75 12 ILE B N 1
ATOM 1687 C CA . ILE B 1 12 ? -8.859 -12.914 -7.77 1 98.75 12 ILE B CA 1
ATOM 1688 C C . ILE B 1 12 ? -8.953 -12.492 -9.234 1 98.75 12 ILE B C 1
ATOM 1690 O O . ILE B 1 12 ? -7.93 -12.242 -9.883 1 98.75 12 ILE B O 1
ATOM 1694 N N . ARG B 1 13 ? -10.148 -12.352 -9.703 1 98.38 13 ARG B N 1
ATOM 1695 C CA . ARG B 1 13 ? -10.352 -11.922 -11.086 1 98.38 13 ARG B CA 1
ATOM 1696 C C . ARG B 1 13 ? -9.789 -10.523 -11.312 1 98.38 13 ARG B C 1
ATOM 1698 O O . ARG B 1 13 ? -9.133 -10.266 -12.32 1 98.38 13 ARG B O 1
ATOM 1705 N N . GLU B 1 14 ? -10.039 -9.672 -10.398 1 98.62 14 GLU B N 1
ATOM 1706 C CA . GLU B 1 14 ? -9.594 -8.289 -10.547 1 98.62 14 GLU B CA 1
ATOM 1707 C C . GLU B 1 14 ? -8.07 -8.18 -10.453 1 98.62 14 GLU B C 1
ATOM 1709 O O . GLU B 1 14 ? -7.453 -7.445 -11.227 1 98.62 14 GLU B O 1
ATOM 1714 N N . ILE B 1 15 ? -7.441 -8.875 -9.508 1 98.56 15 ILE B N 1
ATOM 1715 C CA . ILE B 1 15 ? -5.988 -8.859 -9.414 1 98.56 15 ILE B CA 1
ATOM 1716 C C . ILE B 1 15 ? -5.383 -9.406 -10.711 1 98.56 15 ILE B C 1
ATOM 1718 O O . ILE B 1 15 ? -4.414 -8.852 -11.227 1 98.56 15 ILE B O 1
ATOM 1722 N N . ASN B 1 16 ? -5.965 -10.492 -11.18 1 98.12 16 ASN B N 1
ATOM 1723 C CA . ASN B 1 16 ? -5.5 -11.086 -12.43 1 98.12 16 ASN B CA 1
ATOM 1724 C C . ASN B 1 16 ? -5.59 -10.094 -13.586 1 98.12 16 ASN B C 1
ATOM 1726 O O . ASN B 1 16 ? -4.652 -9.961 -14.375 1 98.12 16 ASN B O 1
ATOM 1730 N N . ARG B 1 17 ? -6.664 -9.469 -13.68 1 98 17 ARG B N 1
ATOM 1731 C CA . ARG B 1 17 ? -6.883 -8.461 -14.719 1 98 17 ARG B CA 1
ATOM 1732 C C . ARG B 1 17 ? -5.902 -7.305 -14.57 1 98 17 ARG B C 1
ATOM 1734 O O . ARG B 1 17 ? -5.305 -6.859 -15.555 1 98 17 ARG B O 1
ATOM 1741 N N . LEU B 1 18 ? -5.766 -6.762 -13.391 1 98.12 18 LEU B N 1
ATOM 1742 C CA . LEU B 1 18 ? -4.859 -5.652 -13.117 1 98.12 18 LEU B CA 1
ATOM 1743 C C . LEU B 1 18 ? -3.42 -6.031 -13.445 1 98.12 18 LEU B C 1
ATOM 1745 O O . LEU B 1 18 ? -2.674 -5.23 -14.008 1 98.12 18 LEU B O 1
ATOM 1749 N N . HIS B 1 19 ? -3.051 -7.219 -13.039 1 98.31 19 HIS B N 1
ATOM 1750 C CA . HIS B 1 19 ? -1.709 -7.711 -13.336 1 98.31 19 HIS B CA 1
ATOM 1751 C C . HIS B 1 19 ? -1.431 -7.691 -14.836 1 98.31 19 HIS B C 1
ATOM 1753 O O . HIS B 1 19 ? -0.389 -7.199 -15.273 1 98.31 19 HIS B O 1
ATOM 1759 N N . ALA B 1 20 ? -2.32 -8.219 -15.57 1 97.5 20 ALA B N 1
ATOM 1760 C CA . ALA B 1 20 ? -2.176 -8.25 -17.016 1 97.5 20 ALA B CA 1
ATOM 1761 C C . ALA B 1 20 ? -2.094 -6.84 -17.594 1 97.5 20 ALA B C 1
ATOM 1763 O O . ALA B 1 20 ? -1.211 -6.543 -18.406 1 97.5 20 ALA B O 1
ATOM 1764 N N . GLN B 1 21 ? -3.016 -6.035 -17.203 1 97.38 21 GLN B N 1
ATOM 1765 C CA . GLN B 1 21 ? -3.078 -4.668 -17.703 1 97.38 21 GLN B CA 1
ATOM 1766 C C . GLN B 1 21 ? -1.796 -3.904 -17.391 1 97.38 21 GLN B C 1
ATOM 1768 O O . GLN B 1 21 ? -1.216 -3.266 -18.266 1 97.38 21 GLN B O 1
ATOM 1773 N N . TYR B 1 22 ? -1.373 -3.922 -16.188 1 97 22 TYR B N 1
ATOM 1774 C CA . TYR B 1 22 ? -0.155 -3.223 -15.789 1 97 22 TYR B CA 1
ATOM 1775 C C . TYR B 1 22 ? 1.049 -3.744 -16.562 1 97 22 TYR B C 1
ATOM 1777 O O . TYR B 1 22 ? 1.873 -2.961 -17.047 1 97 22 TYR B O 1
ATOM 1785 N N . SER B 1 23 ? 1.173 -5.078 -16.594 1 96.81 23 SER B N 1
ATOM 1786 C CA . SER B 1 23 ? 2.299 -5.672 -17.312 1 96.81 23 SER B CA 1
ATOM 1787 C C . SER B 1 23 ? 2.34 -5.207 -18.766 1 96.81 23 SER B C 1
ATOM 1789 O O . SER B 1 23 ? 3.406 -4.871 -19.281 1 96.81 23 SER B O 1
ATOM 1791 N N . GLN B 1 24 ? 1.198 -5.188 -19.359 1 96 24 GLN B N 1
ATOM 1792 C CA . GLN B 1 24 ? 1.124 -4.703 -20.734 1 96 24 GLN B CA 1
ATOM 1793 C C . GLN B 1 24 ? 1.577 -3.25 -20.828 1 96 24 GLN B C 1
ATOM 1795 O O . GLN B 1 24 ? 2.375 -2.9 -21.703 1 96 24 GLN B O 1
ATOM 1800 N N . ASP B 1 25 ? 1.051 -2.42 -20.016 1 94.5 25 ASP B N 1
ATOM 1801 C CA . ASP B 1 25 ? 1.379 -0.997 -20.016 1 94.5 25 ASP B CA 1
ATOM 1802 C C . ASP B 1 25 ? 2.867 -0.778 -19.75 1 94.5 25 ASP B C 1
ATOM 1804 O O . ASP B 1 25 ? 3.457 0.183 -20.25 1 94.5 25 ASP B O 1
ATOM 1808 N N . TYR B 1 26 ? 3.451 -1.616 -18.953 1 95 26 TYR B N 1
ATOM 1809 C CA . TYR B 1 26 ? 4.836 -1.42 -18.531 1 95 26 TYR B CA 1
ATOM 1810 C C . TYR B 1 26 ? 5.801 -1.995 -19.562 1 95 26 TYR B C 1
ATOM 1812 O O . TYR B 1 26 ? 6.738 -1.317 -20 1 95 26 TYR B O 1
ATOM 1820 N N . PHE B 1 27 ? 5.559 -3.23 -20.047 1 94.56 27 PHE B N 1
ATOM 1821 C CA . PHE B 1 27 ? 6.559 -3.953 -20.828 1 94.56 27 PHE B CA 1
ATOM 1822 C C . PHE B 1 27 ? 6.32 -3.775 -22.312 1 94.56 27 PHE B C 1
ATOM 1824 O O . PHE B 1 27 ? 7.219 -4.016 -23.125 1 94.56 27 PHE B O 1
ATOM 1831 N N . GLU B 1 28 ? 5.129 -3.492 -22.703 1 90.06 28 GLU B N 1
ATOM 1832 C CA . GLU B 1 28 ? 4.809 -3.471 -24.125 1 90.06 28 GLU B CA 1
ATOM 1833 C C . GLU B 1 28 ? 4.809 -2.047 -24.672 1 90.06 28 GLU B C 1
ATOM 1835 O O . GLU B 1 28 ? 4.176 -1.768 -25.688 1 90.06 28 GLU B O 1
ATOM 1840 N N . THR B 1 29 ? 5.445 -1.136 -23.953 1 85.19 29 THR B N 1
ATOM 1841 C CA . THR B 1 29 ? 5.594 0.255 -24.375 1 85.19 29 THR B CA 1
ATOM 1842 C C . THR B 1 29 ? 6.664 0.386 -25.453 1 85.19 29 THR B C 1
ATOM 1844 O O . THR B 1 29 ? 6.734 1.405 -26.141 1 85.19 29 THR B O 1
ATOM 1847 N N . GLY B 1 30 ? 7.59 -0.582 -25.531 1 85.75 30 GLY B N 1
ATOM 1848 C CA . GLY B 1 30 ? 8.773 -0.47 -26.375 1 85.75 30 GLY B CA 1
ATOM 1849 C C . GLY B 1 30 ? 9.93 0.24 -25.688 1 85.75 30 GLY B C 1
ATOM 1850 O O . GLY B 1 30 ? 11.023 0.327 -26.234 1 85.75 30 GLY B O 1
ATOM 1851 N N . LYS B 1 31 ? 9.727 0.671 -24.484 1 87.88 31 LYS B N 1
ATOM 1852 C CA . LYS B 1 31 ? 10.734 1.441 -23.766 1 87.88 31 LYS B CA 1
ATOM 1853 C C . LYS B 1 31 ? 11.469 0.572 -22.75 1 87.88 31 LYS B C 1
ATOM 1855 O O . LYS B 1 31 ? 12.555 0.932 -22.281 1 87.88 31 LYS B O 1
ATOM 1860 N N . VAL B 1 32 ? 10.867 -0.561 -22.391 1 92.19 32 VAL B N 1
ATOM 1861 C CA . VAL B 1 32 ? 11.438 -1.434 -21.375 1 92.19 32 VAL B CA 1
ATOM 1862 C C . VAL B 1 32 ? 11.852 -2.764 -22 1 92.19 32 VAL B C 1
ATOM 1864 O O . VAL B 1 32 ? 11.047 -3.412 -22.672 1 92.19 32 VAL B O 1
ATOM 1867 N N . ARG B 1 33 ? 13.086 -3.084 -21.781 1 92.94 33 ARG B N 1
ATOM 1868 C CA . ARG B 1 33 ? 13.555 -4.387 -22.234 1 92.94 33 ARG B CA 1
ATOM 1869 C C . ARG B 1 33 ? 12.891 -5.516 -21.453 1 92.94 33 ARG B C 1
ATOM 1871 O O . ARG B 1 33 ? 12.852 -5.484 -20.234 1 92.94 33 ARG B O 1
ATOM 1878 N N . LYS B 1 34 ? 12.445 -6.5 -22.219 1 94.62 34 LYS B N 1
ATOM 1879 C CA . LYS B 1 34 ? 11.875 -7.672 -21.547 1 94.62 34 LYS B CA 1
ATOM 1880 C C . LYS B 1 34 ? 12.961 -8.695 -21.219 1 94.62 34 LYS B C 1
ATOM 1882 O O . LYS B 1 34 ? 13.852 -8.945 -22.016 1 94.62 34 LYS B O 1
ATOM 1887 N N . ILE B 1 35 ? 12.867 -9.172 -20.062 1 96.75 35 ILE B N 1
ATOM 1888 C CA . ILE B 1 35 ? 13.797 -10.203 -19.609 1 96.75 35 ILE B CA 1
ATOM 1889 C C . ILE B 1 35 ? 13.023 -11.453 -19.203 1 96.75 35 ILE B C 1
ATOM 1891 O O . ILE B 1 35 ? 12.039 -11.367 -18.469 1 96.75 35 ILE B O 1
ATOM 1895 N N . ASN B 1 36 ? 13.461 -12.586 -19.703 1 97.5 36 ASN B N 1
ATOM 1896 C CA . ASN B 1 36 ? 12.836 -13.852 -19.344 1 97.5 36 ASN B CA 1
ATOM 1897 C C . ASN B 1 36 ? 13.141 -14.242 -17.906 1 97.5 36 ASN B C 1
ATOM 1899 O O . ASN B 1 36 ? 14.281 -14.555 -17.578 1 97.5 36 ASN B O 1
ATOM 1903 N N . LEU B 1 37 ? 12.141 -14.32 -17.078 1 97.81 37 LEU B N 1
ATOM 1904 C CA . LEU B 1 37 ? 12.312 -14.477 -15.633 1 97.81 37 LEU B CA 1
ATOM 1905 C C . LEU B 1 37 ? 12.453 -15.945 -15.25 1 97.81 37 LEU B C 1
ATOM 1907 O O . LEU B 1 37 ? 12.641 -16.281 -14.078 1 97.81 37 LEU B O 1
ATOM 1911 N N . SER B 1 38 ? 12.422 -16.781 -16.234 1 96.81 38 SER B N 1
ATOM 1912 C CA . SER B 1 38 ? 12.773 -18.172 -15.969 1 96.81 38 SER B CA 1
ATOM 1913 C C . SER B 1 38 ? 14.273 -18.344 -15.781 1 96.81 38 SER B C 1
ATOM 1915 O O . SER B 1 38 ? 14.734 -19.391 -15.312 1 96.81 38 SER B O 1
ATOM 1917 N N . HIS B 1 39 ? 14.969 -17.297 -16.141 1 96.25 39 HIS B N 1
ATOM 1918 C CA . HIS B 1 39 ? 16.406 -17.281 -15.852 1 96.25 39 HIS B CA 1
ATOM 1919 C C . HIS B 1 39 ? 16.656 -17.078 -14.359 1 96.25 39 HIS B C 1
ATOM 1921 O O . HIS B 1 39 ? 15.812 -16.547 -13.641 1 96.25 39 HIS B O 1
ATOM 1927 N N . THR B 1 40 ? 17.828 -17.516 -13.984 1 96.69 40 THR B N 1
ATOM 1928 C CA . THR B 1 40 ? 18.234 -17.328 -12.594 1 96.69 40 THR B CA 1
ATOM 1929 C C . THR B 1 40 ? 18.578 -15.875 -12.32 1 96.69 40 THR B C 1
ATOM 1931 O O . THR B 1 40 ? 18.781 -15.094 -13.25 1 96.69 40 THR B O 1
ATOM 1934 N N . LEU B 1 41 ? 18.688 -15.539 -11.047 1 96.75 41 LEU B N 1
ATOM 1935 C CA . LEU B 1 41 ? 18.938 -14.172 -10.609 1 96.75 41 LEU B CA 1
ATOM 1936 C C . LEU B 1 41 ? 20.266 -13.656 -11.172 1 96.75 41 LEU B C 1
ATOM 1938 O O . LEU B 1 41 ? 20.406 -12.461 -11.414 1 96.75 41 LEU B O 1
ATOM 1942 N N . LYS B 1 42 ? 21.188 -14.523 -11.375 1 95.19 42 LYS B N 1
ATOM 1943 C CA . LYS B 1 42 ? 22.484 -14.133 -11.922 1 95.19 42 LYS B CA 1
ATOM 1944 C C . LYS B 1 42 ? 22.344 -13.523 -13.312 1 95.19 42 LYS B C 1
ATOM 1946 O O . LYS B 1 42 ? 23.172 -12.711 -13.727 1 95.19 42 LYS B O 1
ATOM 1951 N N . ASN B 1 43 ? 21.281 -13.875 -13.945 1 95.44 43 ASN B N 1
ATOM 1952 C CA . ASN B 1 43 ? 21.078 -13.445 -15.328 1 95.44 43 ASN B CA 1
ATOM 1953 C C . ASN B 1 43 ? 20.016 -12.367 -15.438 1 95.44 43 ASN B C 1
ATOM 1955 O O . ASN B 1 43 ? 19.609 -12 -16.531 1 95.44 43 ASN B O 1
ATOM 1959 N N . VAL B 1 44 ? 19.469 -11.891 -14.406 1 96.94 44 VAL B N 1
ATOM 196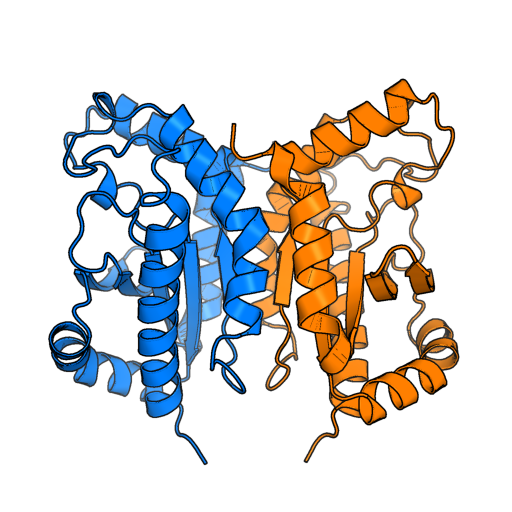0 C CA . VAL B 1 44 ? 18.484 -10.82 -14.359 1 96.94 44 VAL B CA 1
ATOM 1961 C C . VAL B 1 44 ? 19.047 -9.633 -13.594 1 96.94 44 VAL B C 1
ATOM 1963 O O . VAL B 1 44 ? 19.234 -9.703 -12.375 1 96.94 44 VAL B O 1
ATOM 1966 N N . PRO B 1 45 ? 19.266 -8.547 -14.312 1 96.81 45 PRO B N 1
ATOM 1967 C CA . PRO B 1 45 ? 19.859 -7.391 -13.633 1 96.81 45 PRO B CA 1
ATOM 1968 C C . PRO B 1 45 ? 18.969 -6.852 -12.508 1 96.81 45 PRO B C 1
ATOM 1970 O O . PRO B 1 45 ? 17.766 -6.668 -12.703 1 96.81 45 PRO B O 1
ATOM 1973 N N . THR B 1 46 ? 19.609 -6.543 -11.352 1 97.12 46 THR B N 1
ATOM 1974 C CA . THR B 1 46 ? 18.906 -6.012 -10.195 1 97.12 46 THR B CA 1
ATOM 1975 C C . THR B 1 46 ? 18.172 -4.715 -10.555 1 97.12 46 THR B C 1
ATOM 1977 O O . THR B 1 46 ? 17.062 -4.473 -10.094 1 97.12 46 THR B O 1
ATOM 1980 N N . GLU B 1 47 ? 18.766 -3.928 -11.391 1 96.5 47 GLU B N 1
ATOM 1981 C CA . GLU B 1 47 ? 18.172 -2.656 -11.789 1 96.5 47 GLU B CA 1
ATOM 1982 C C . GLU B 1 47 ? 16.844 -2.869 -12.508 1 96.5 47 GLU B C 1
ATOM 1984 O O . GLU B 1 47 ? 15.922 -2.059 -12.383 1 96.5 47 GLU B O 1
ATOM 1989 N N . HIS B 1 48 ? 16.797 -3.914 -13.273 1 97.06 48 HIS B N 1
ATOM 1990 C CA . HIS B 1 48 ? 15.547 -4.246 -13.961 1 97.06 48 HIS B CA 1
ATOM 1991 C C . HIS B 1 48 ? 14.43 -4.547 -12.969 1 97.06 48 HIS B C 1
ATOM 1993 O O . HIS B 1 48 ? 13.297 -4.109 -13.156 1 97.06 48 HIS B O 1
ATOM 1999 N N . ILE B 1 49 ? 14.727 -5.199 -11.875 1 97.88 49 ILE B N 1
ATOM 2000 C CA . ILE B 1 49 ? 13.781 -5.578 -10.828 1 97.88 49 ILE B CA 1
ATOM 2001 C C . ILE B 1 49 ? 13.336 -4.332 -10.062 1 97.88 49 ILE B C 1
ATOM 2003 O O . ILE B 1 49 ? 12.141 -4.121 -9.859 1 97.88 49 ILE B O 1
ATOM 2007 N N . LEU B 1 50 ? 14.281 -3.527 -9.75 1 97.69 50 LEU B N 1
ATOM 2008 C CA . LEU B 1 50 ? 14.008 -2.35 -8.93 1 97.69 50 LEU B CA 1
ATOM 2009 C C . LEU B 1 50 ? 13.211 -1.315 -9.711 1 97.69 50 LEU B C 1
ATOM 2011 O O . LEU B 1 50 ? 12.375 -0.612 -9.148 1 97.69 50 LEU B O 1
ATOM 2015 N N . SER B 1 51 ? 13.5 -1.203 -11 1 96.31 51 SER B N 1
ATOM 2016 C CA . SER B 1 51 ? 12.742 -0.284 -11.844 1 96.31 51 SER B CA 1
ATOM 2017 C C . SER B 1 51 ? 11.281 -0.706 -11.938 1 96.31 51 SER B C 1
ATOM 2019 O O . SER B 1 51 ? 10.383 0.134 -11.867 1 96.31 51 SER B O 1
ATOM 2021 N N . TYR B 1 52 ? 11.062 -1.966 -12.156 1 97.19 52 TYR B N 1
ATOM 2022 C CA . TYR B 1 52 ? 9.703 -2.486 -12.164 1 97.19 52 TYR B CA 1
ATOM 2023 C C . TYR B 1 52 ? 8.992 -2.178 -10.852 1 97.19 52 TYR B C 1
ATOM 2025 O O . TYR B 1 52 ? 7.871 -1.664 -10.852 1 97.19 52 TYR B O 1
ATOM 2033 N N . ARG B 1 53 ? 9.672 -2.516 -9.742 1 98.25 53 ARG B N 1
ATOM 2034 C CA . ARG B 1 53 ? 9.125 -2.301 -8.406 1 98.25 53 ARG B CA 1
ATOM 2035 C C . ARG B 1 53 ? 8.734 -0.839 -8.203 1 98.25 53 ARG B C 1
ATOM 2037 O O . ARG B 1 53 ? 7.637 -0.542 -7.727 1 98.25 53 ARG B O 1
ATOM 2044 N N . LEU B 1 54 ? 9.602 0.068 -8.516 1 97.12 54 LEU B N 1
ATOM 2045 C CA . LEU B 1 54 ? 9.359 1.493 -8.32 1 97.12 54 LEU B CA 1
ATOM 2046 C C . LEU B 1 54 ? 8.164 1.964 -9.133 1 97.12 54 LEU B C 1
ATOM 2048 O O . LEU B 1 54 ? 7.273 2.641 -8.609 1 97.12 54 LEU B O 1
ATOM 2052 N N . ASN B 1 55 ? 8.141 1.592 -10.359 1 95.62 55 ASN B N 1
ATOM 2053 C CA . ASN B 1 55 ? 7.035 1.987 -11.227 1 95.62 55 ASN B CA 1
ATOM 2054 C C . ASN B 1 55 ? 5.703 1.431 -10.727 1 95.62 55 ASN B C 1
ATOM 2056 O O . ASN B 1 55 ? 4.699 2.143 -10.695 1 95.62 55 ASN B O 1
ATOM 2060 N N . LEU B 1 56 ? 5.734 0.204 -10.344 1 97.38 56 LEU B N 1
ATOM 2061 C CA . LEU B 1 56 ? 4.535 -0.432 -9.812 1 97.38 56 LEU B CA 1
ATOM 2062 C C . LEU B 1 56 ? 4.039 0.297 -8.562 1 97.38 56 LEU B C 1
ATOM 2064 O O . LEU B 1 56 ? 2.85 0.599 -8.445 1 97.38 56 LEU B O 1
ATOM 2068 N N . HIS B 1 57 ? 4.902 0.55 -7.66 1 97.56 57 HIS B N 1
ATOM 2069 C CA . HIS B 1 57 ? 4.555 1.216 -6.41 1 97.56 57 HIS B CA 1
ATOM 2070 C C . HIS B 1 57 ? 3.891 2.564 -6.672 1 97.56 57 HIS B C 1
ATOM 2072 O O . HIS B 1 57 ? 2.912 2.92 -6.008 1 97.56 57 HIS B O 1
ATOM 2078 N N . GLU B 1 58 ? 4.387 3.25 -7.602 1 94.44 58 GLU B N 1
ATOM 2079 C CA . GLU B 1 58 ? 3.889 4.594 -7.887 1 94.44 58 GLU B CA 1
ATOM 2080 C C . GLU B 1 58 ? 2.562 4.543 -8.641 1 94.44 58 GLU B C 1
ATOM 2082 O O . GLU B 1 58 ? 1.814 5.523 -8.656 1 94.44 58 GLU B O 1
ATOM 2087 N N . ALA B 1 59 ? 2.252 3.404 -9.188 1 94.62 59 ALA B N 1
ATOM 2088 C CA . ALA B 1 59 ? 1.119 3.391 -10.109 1 94.62 59 ALA B CA 1
ATOM 2089 C C . ALA B 1 59 ? -0.018 2.527 -9.57 1 94.62 59 ALA B C 1
ATOM 2091 O O . ALA B 1 59 ? -1.152 2.617 -10.047 1 94.62 59 ALA B O 1
ATOM 2092 N N . VAL B 1 60 ? 0.25 1.658 -8.641 1 96.88 60 VAL B N 1
ATOM 2093 C CA . VAL B 1 60 ? -0.664 0.57 -8.312 1 96.88 60 VAL B CA 1
ATOM 2094 C C . VAL B 1 60 ? -1.992 1.143 -7.824 1 96.88 60 VAL B C 1
ATOM 2096 O O . VAL B 1 60 ? -3.059 0.611 -8.141 1 96.88 60 VAL B O 1
ATOM 2099 N N . ASN B 1 61 ? -2.006 2.215 -7.09 1 96.56 61 ASN B N 1
ATOM 2100 C CA . ASN B 1 61 ? -3.242 2.797 -6.578 1 96.56 61 ASN B CA 1
ATOM 2101 C C . ASN B 1 61 ? -4.105 3.354 -7.707 1 96.56 61 ASN B C 1
ATOM 2103 O O . ASN B 1 61 ? -5.332 3.373 -7.605 1 96.56 61 ASN B O 1
ATOM 2107 N N . ASP B 1 62 ? -3.492 3.822 -8.781 1 94.38 62 ASP B N 1
ATOM 2108 C CA . ASP B 1 62 ? -4.242 4.297 -9.938 1 94.38 62 ASP B CA 1
ATOM 2109 C C . ASP B 1 62 ? -5.012 3.152 -10.594 1 94.38 62 ASP B C 1
ATOM 2111 O O . ASP B 1 62 ? -6.16 3.33 -11.016 1 94.38 62 ASP B O 1
ATOM 2115 N N . TYR B 1 63 ? -4.387 2.021 -10.68 1 95.88 63 TYR B N 1
ATOM 2116 C CA . TYR B 1 63 ? -5.047 0.847 -11.242 1 95.88 63 TYR B CA 1
ATOM 2117 C C . TYR B 1 63 ? -6.156 0.355 -10.312 1 95.88 63 TYR B C 1
ATOM 2119 O O . TYR B 1 63 ? -7.246 0.013 -10.773 1 95.88 63 TYR B O 1
ATOM 2127 N N . LEU B 1 64 ? -5.902 0.328 -9.023 1 97.25 64 LEU B N 1
ATOM 2128 C CA . LEU B 1 64 ? -6.871 -0.151 -8.047 1 97.25 64 LEU B CA 1
ATOM 2129 C C . LEU B 1 64 ? -8.094 0.757 -8 1 97.25 64 LEU B C 1
ATOM 2131 O O . LEU B 1 64 ? -9.211 0.288 -7.77 1 97.25 64 LEU B O 1
ATOM 2135 N N . ALA B 1 65 ? -7.883 2.014 -8.281 1 95 65 ALA B N 1
ATOM 2136 C CA . ALA B 1 65 ? -8.961 2.992 -8.227 1 95 65 ALA B CA 1
ATOM 2137 C C . ALA B 1 65 ? -10.055 2.658 -9.242 1 95 65 ALA B C 1
ATOM 2139 O O . ALA B 1 65 ? -11.227 3.006 -9.039 1 95 65 ALA B O 1
ATOM 2140 N N . PHE B 1 66 ? -9.742 1.923 -10.219 1 93 66 PHE B N 1
ATOM 2141 C CA . PHE B 1 66 ? -10.711 1.639 -11.266 1 93 66 PHE B CA 1
ATOM 2142 C C . PHE B 1 66 ? -11.047 0.153 -11.305 1 93 66 PHE B C 1
ATOM 2144 O O . PHE B 1 66 ? -11.734 -0.309 -12.219 1 93 66 PHE B O 1
ATOM 2151 N N . ALA B 1 67 ? -10.492 -0.569 -10.438 1 96.94 67 ALA B N 1
ATOM 2152 C CA . ALA B 1 67 ? -10.812 -1.989 -10.328 1 96.94 67 ALA B CA 1
ATOM 2153 C C . ALA B 1 67 ? -12.125 -2.197 -9.578 1 96.94 67 ALA B C 1
ATOM 2155 O O . ALA B 1 67 ? -12.523 -1.352 -8.773 1 96.94 67 ALA B O 1
ATOM 2156 N N . ASP B 1 68 ? -12.773 -3.246 -9.875 1 97.38 68 ASP B N 1
ATOM 2157 C CA . ASP B 1 68 ? -14 -3.6 -9.172 1 97.38 68 ASP B CA 1
ATOM 2158 C C . ASP B 1 68 ? -13.695 -4.367 -7.883 1 97.38 68 ASP B C 1
ATOM 2160 O O . ASP B 1 68 ? -13.953 -5.57 -7.801 1 97.38 68 ASP B O 1
ATOM 2164 N N . THR B 1 69 ? -13.25 -3.648 -6.934 1 97 69 THR B N 1
ATOM 2165 C CA . THR B 1 69 ? -12.922 -4.289 -5.664 1 97 69 THR B CA 1
ATOM 2166 C C . THR B 1 69 ? -13.773 -3.715 -4.535 1 97 69 THR B C 1
ATOM 2168 O O . THR B 1 69 ? -13.43 -3.848 -3.361 1 97 69 THR B O 1
ATOM 2171 N N . ARG B 1 70 ? -14.867 -3.096 -4.863 1 93.62 70 ARG B N 1
ATOM 2172 C CA . ARG B 1 70 ? -15.719 -2.457 -3.867 1 93.62 70 ARG B CA 1
ATOM 2173 C C . ARG B 1 70 ? -16.25 -3.477 -2.863 1 93.62 70 ARG B C 1
ATOM 2175 O O . ARG B 1 70 ? -16.641 -4.578 -3.242 1 93.62 70 ARG B O 1
ATOM 2182 N N . GLY B 1 71 ? -16.188 -3.029 -1.626 1 94.69 71 GLY B N 1
ATOM 2183 C CA . GLY B 1 71 ? -16.75 -3.855 -0.571 1 94.69 71 GLY B CA 1
ATOM 2184 C C . GLY B 1 71 ? -15.828 -4.996 -0.157 1 94.69 71 GLY B C 1
ATOM 2185 O O . GLY B 1 71 ? -16.219 -5.84 0.656 1 94.69 71 GLY B O 1
ATOM 2186 N N . ILE B 1 72 ? -14.688 -5.113 -0.734 1 97.38 72 ILE B N 1
ATOM 2187 C CA . ILE B 1 72 ? -13.727 -6.129 -0.328 1 97.38 72 ILE B CA 1
ATOM 2188 C C . ILE B 1 72 ? -12.656 -5.504 0.563 1 97.38 72 ILE B C 1
ATOM 2190 O O . ILE B 1 72 ? -11.922 -4.613 0.129 1 97.38 72 ILE B O 1
ATOM 2194 N N . ASP B 1 73 ? -12.625 -6 1.781 1 96.19 73 ASP B N 1
ATOM 2195 C CA . ASP B 1 73 ? -11.609 -5.516 2.705 1 96.19 73 ASP B CA 1
ATOM 2196 C C . ASP B 1 73 ? -10.32 -6.32 2.576 1 96.19 73 ASP B C 1
ATOM 2198 O O . ASP B 1 73 ? -10.195 -7.398 3.158 1 96.19 73 ASP B O 1
ATOM 2202 N N . PHE B 1 74 ? -9.453 -5.812 1.812 1 98.06 74 PHE B N 1
ATOM 2203 C CA . PHE B 1 74 ? -8.164 -6.461 1.649 1 98.06 74 PHE B CA 1
ATOM 2204 C C . PHE B 1 74 ? -7.027 -5.465 1.851 1 98.06 74 PHE B C 1
ATOM 2206 O O . PHE B 1 74 ? -7.246 -4.25 1.815 1 98.06 74 PHE B O 1
ATOM 2213 N N . PHE B 1 75 ? -5.832 -5.965 2.111 1 97.88 75 PHE B N 1
ATOM 2214 C CA . PHE B 1 75 ? -4.617 -5.18 2.283 1 97.88 75 PHE B CA 1
ATOM 2215 C C . PHE B 1 75 ? -3.623 -5.469 1.162 1 97.88 75 PHE B C 1
ATOM 2217 O O . PHE B 1 75 ? -3.66 -6.539 0.554 1 97.88 75 PHE B O 1
ATOM 2224 N N . TYR B 1 76 ? -2.844 -4.508 0.877 1 98.38 76 TYR B N 1
ATOM 2225 C CA . TYR B 1 76 ? -1.873 -4.723 -0.19 1 98.38 76 TYR B CA 1
ATOM 2226 C C . TYR B 1 76 ? -0.623 -3.881 0.029 1 98.38 76 TYR B C 1
ATOM 2228 O O . TYR B 1 76 ? -0.624 -2.959 0.848 1 98.38 76 TYR B O 1
ATOM 2236 N N . ARG B 1 77 ? 0.466 -4.273 -0.669 1 97.56 77 ARG B N 1
ATOM 2237 C CA . ARG B 1 77 ? 1.727 -3.539 -0.643 1 97.56 77 ARG B CA 1
ATOM 2238 C C . ARG B 1 77 ? 2.609 -3.926 -1.823 1 97.56 77 ARG B C 1
ATOM 2240 O O . ARG B 1 77 ? 2.459 -5.012 -2.389 1 97.56 77 ARG B O 1
ATOM 2247 N N . VAL B 1 78 ? 3.455 -3.002 -2.162 1 98.44 78 VAL B N 1
ATOM 2248 C CA . VAL B 1 78 ? 4.574 -3.309 -3.047 1 98.44 78 VAL B CA 1
ATOM 2249 C C . VAL B 1 78 ? 5.852 -3.48 -2.225 1 98.44 78 VAL B C 1
ATOM 2251 O O . VAL B 1 78 ? 6.141 -2.672 -1.341 1 98.44 78 VAL B O 1
ATOM 2254 N N . LYS B 1 79 ? 6.586 -4.594 -2.492 1 97.38 79 LYS B N 1
ATOM 2255 C CA . LYS B 1 79 ? 7.812 -4.883 -1.755 1 97.38 79 LYS B CA 1
ATOM 2256 C C . LYS B 1 79 ? 8.789 -3.717 -1.835 1 97.38 79 LYS B C 1
ATOM 2258 O O . LYS B 1 79 ? 8.969 -3.119 -2.898 1 97.38 79 LYS B O 1
ATOM 2263 N N . THR B 1 80 ? 9.539 -3.412 -0.764 1 96.56 80 THR B N 1
ATOM 2264 C CA . THR B 1 80 ? 10.5 -2.312 -0.755 1 96.56 80 THR B CA 1
ATOM 2265 C C . THR B 1 80 ? 11.773 -2.699 -1.507 1 96.56 80 THR B C 1
ATOM 2267 O O . THR B 1 80 ? 12.055 -3.885 -1.689 1 96.56 80 THR B O 1
ATOM 2270 N N . ALA B 1 81 ? 12.469 -1.688 -1.954 1 97.06 81 ALA B N 1
ATOM 2271 C CA . ALA B 1 81 ? 13.766 -1.937 -2.568 1 97.06 81 ALA B CA 1
ATOM 2272 C C . ALA B 1 81 ? 14.695 -2.668 -1.604 1 97.06 81 ALA B C 1
ATOM 2274 O O . ALA B 1 81 ? 15.43 -3.576 -2.006 1 97.06 81 ALA B O 1
ATOM 2275 N N . GLU B 1 82 ? 14.641 -2.295 -0.327 1 95.31 82 GLU B N 1
ATOM 2276 C CA . GLU B 1 82 ? 15.477 -2.895 0.708 1 95.31 82 GLU B CA 1
ATOM 2277 C C . GLU B 1 82 ? 15.195 -4.387 0.846 1 95.31 82 GLU B C 1
ATOM 2279 O O . GLU B 1 82 ? 16.125 -5.199 0.885 1 95.31 82 GLU B O 1
ATOM 2284 N N . SER B 1 83 ? 13.961 -4.77 0.845 1 94.62 83 SER B N 1
ATOM 2285 C CA . SER B 1 83 ? 13.562 -6.172 0.976 1 94.62 83 SER B CA 1
ATOM 2286 C C . SER B 1 83 ? 13.961 -6.973 -0.259 1 94.62 83 SER B C 1
ATOM 2288 O O . SER B 1 83 ? 14.312 -8.148 -0.154 1 94.62 83 SER B O 1
ATOM 2290 N N . ILE B 1 84 ? 13.852 -6.34 -1.399 1 97 84 ILE B N 1
ATOM 2291 C CA . ILE B 1 84 ? 14.234 -7.008 -2.639 1 97 84 ILE B CA 1
ATOM 2292 C C . ILE B 1 84 ? 15.742 -7.27 -2.637 1 97 84 ILE B C 1
ATOM 2294 O O . ILE B 1 84 ? 16.188 -8.375 -2.947 1 97 84 ILE B O 1
ATOM 2298 N N . HIS B 1 85 ? 16.5 -6.254 -2.256 1 96.5 85 HIS B N 1
ATOM 2299 C CA . HIS B 1 85 ? 17.953 -6.426 -2.172 1 96.5 85 HIS B CA 1
ATOM 2300 C C . HIS B 1 85 ? 18.312 -7.555 -1.213 1 96.5 85 HIS B C 1
ATOM 2302 O O . HIS B 1 85 ? 19.172 -8.391 -1.525 1 96.5 85 HIS B O 1
ATOM 2308 N N . ASP B 1 86 ? 17.75 -7.523 -0.087 1 94.56 86 ASP B N 1
ATOM 2309 C CA . ASP B 1 86 ? 18.016 -8.555 0.914 1 94.56 86 ASP B CA 1
ATOM 2310 C C . ASP B 1 86 ? 17.719 -9.945 0.37 1 94.56 86 ASP B C 1
ATOM 2312 O O . ASP B 1 86 ? 18.484 -10.883 0.572 1 94.56 86 ASP B O 1
ATOM 2316 N N . LYS B 1 87 ? 16.594 -10.102 -0.311 1 94.75 87 LYS B N 1
ATOM 2317 C CA . LYS B 1 87 ? 16.188 -11.383 -0.891 1 94.75 87 LYS B CA 1
ATOM 2318 C C . LYS B 1 87 ? 17.172 -11.836 -1.964 1 94.75 87 LYS B C 1
ATOM 2320 O O . LYS B 1 87 ? 17.625 -12.984 -1.959 1 94.75 87 LYS B O 1
ATOM 2325 N N . ILE B 1 88 ? 17.5 -10.914 -2.836 1 96.19 88 ILE B N 1
ATOM 2326 C CA . ILE B 1 88 ? 18.453 -11.227 -3.906 1 96.19 88 ILE B CA 1
ATOM 2327 C C . ILE B 1 88 ? 19.781 -11.672 -3.311 1 96.19 88 ILE B C 1
ATOM 2329 O O . ILE B 1 88 ? 20.328 -12.703 -3.707 1 96.19 88 ILE B O 1
ATOM 2333 N N . ASN B 1 89 ? 20.25 -10.953 -2.354 1 95.31 89 ASN B N 1
ATOM 2334 C CA . ASN B 1 89 ? 21.531 -11.266 -1.736 1 95.31 89 ASN B CA 1
ATOM 2335 C C . ASN B 1 89 ? 21.5 -12.633 -1.049 1 95.31 89 ASN B C 1
ATOM 2337 O O . ASN B 1 89 ? 22.453 -13.406 -1.162 1 95.31 89 ASN B O 1
ATOM 2341 N N . ARG B 1 90 ? 20.484 -12.922 -0.35 1 94.31 90 ARG B N 1
ATOM 2342 C CA . ARG B 1 90 ? 20.359 -14.188 0.354 1 94.31 90 ARG B CA 1
ATOM 2343 C C . ARG B 1 90 ? 20.375 -15.359 -0.623 1 94.31 90 ARG B C 1
ATOM 2345 O O . ARG B 1 90 ? 21.047 -16.359 -0.378 1 94.31 90 ARG B O 1
ATOM 2352 N N . TYR B 1 91 ? 19.688 -15.227 -1.73 1 95.31 91 TYR B N 1
ATOM 2353 C CA . TYR B 1 91 ? 19.594 -16.328 -2.688 1 95.31 91 TYR B CA 1
ATOM 2354 C C . TYR B 1 91 ? 20.875 -16.469 -3.49 1 95.31 91 TYR B C 1
ATOM 2356 O O . TYR B 1 91 ? 21.297 -17.578 -3.797 1 95.31 91 TYR B O 1
ATOM 2364 N N . LEU B 1 92 ? 21.469 -15.391 -3.785 1 94.38 92 LEU B N 1
ATOM 2365 C CA . LEU B 1 92 ? 22.734 -15.445 -4.496 1 94.38 92 LEU B CA 1
ATOM 2366 C C . LEU B 1 92 ? 23.828 -16.047 -3.611 1 94.38 92 LEU B C 1
ATOM 2368 O O . LEU B 1 92 ? 24.656 -16.844 -4.078 1 94.38 92 LEU B O 1
ATOM 2372 N N . ALA B 1 93 ? 23.844 -15.625 -2.361 1 94.19 93 ALA B N 1
ATOM 2373 C CA . ALA B 1 93 ? 24.828 -16.125 -1.415 1 94.19 93 ALA B CA 1
ATOM 2374 C C . ALA B 1 93 ? 24.719 -17.641 -1.242 1 94.19 93 ALA B C 1
ATOM 2376 O O . ALA B 1 93 ? 25.719 -18.328 -1.039 1 94.19 93 ALA B O 1
ATOM 2377 N N . ARG B 1 94 ? 23.562 -18.188 -1.434 1 92.94 94 ARG B N 1
ATOM 2378 C CA . ARG B 1 94 ? 23.297 -19.625 -1.271 1 92.94 94 ARG B CA 1
ATOM 2379 C C . ARG B 1 94 ? 23.531 -20.359 -2.58 1 92.94 94 ARG B C 1
ATOM 2381 O O . ARG B 1 94 ? 23.453 -21.594 -2.619 1 92.94 94 ARG B O 1
ATOM 2388 N N . GLY B 1 95 ? 23.781 -19.641 -3.578 1 88.19 95 GLY B N 1
ATOM 2389 C CA . GLY B 1 95 ? 24 -20.266 -4.879 1 88.19 95 GLY B CA 1
ATOM 2390 C C . GLY B 1 95 ? 22.75 -20.922 -5.43 1 88.19 95 GLY B C 1
ATOM 2391 O O . GLY B 1 95 ? 22.828 -21.953 -6.098 1 88.19 95 GLY B O 1
ATOM 2392 N N . THR B 1 96 ? 21.688 -20.359 -5.137 1 86.19 96 THR B N 1
ATOM 2393 C CA . THR B 1 96 ? 20.406 -20.938 -5.562 1 86.19 96 THR B CA 1
ATOM 2394 C C . THR B 1 96 ? 20.25 -20.844 -7.074 1 86.19 96 THR B C 1
ATOM 2396 O O . THR B 1 96 ? 20.625 -19.844 -7.684 1 86.19 96 THR B O 1
ATOM 2399 N N . GLN B 1 97 ? 19.625 -21.906 -7.598 1 91.25 97 GLN B N 1
ATOM 2400 C CA . GLN B 1 97 ? 19.469 -21.953 -9.047 1 91.25 97 GLN B CA 1
ATOM 2401 C C . GLN B 1 97 ? 17.984 -21.828 -9.43 1 91.25 97 GLN B C 1
ATOM 2403 O O . GLN B 1 97 ? 17.609 -22.141 -10.555 1 91.25 97 GLN B O 1
ATOM 2408 N N . TYR B 1 98 ? 17.219 -21.344 -8.562 1 94.19 98 TYR B N 1
ATOM 2409 C CA . TYR B 1 98 ? 15.805 -21.141 -8.844 1 94.19 98 TYR B CA 1
ATOM 2410 C C . TYR B 1 98 ? 15.602 -20 -9.836 1 94.19 98 TYR B C 1
ATOM 2412 O O . TYR B 1 98 ? 16.344 -19.031 -9.836 1 94.19 98 TYR B O 1
ATOM 2420 N N . PRO B 1 99 ? 14.594 -20.234 -10.664 1 96.69 99 PRO B N 1
ATOM 2421 C CA . PRO B 1 99 ? 14.242 -19.125 -11.547 1 96.69 99 PRO B CA 1
ATOM 2422 C C . PRO B 1 99 ? 13.883 -17.859 -10.781 1 96.69 99 PRO B C 1
ATOM 2424 O O . PRO B 1 99 ? 13.32 -17.938 -9.688 1 96.69 99 PRO B O 1
ATOM 2427 N N . THR B 1 100 ? 14.164 -16.703 -11.383 1 97.56 100 THR B N 1
ATOM 2428 C CA . THR B 1 100 ? 13.906 -15.398 -10.781 1 97.56 100 THR B CA 1
ATOM 2429 C C . THR B 1 100 ? 12.43 -15.258 -10.422 1 97.56 100 THR B C 1
ATOM 2431 O O . THR B 1 100 ? 12.094 -14.711 -9.367 1 97.56 100 THR B O 1
ATOM 2434 N N . ASN B 1 101 ? 11.516 -15.758 -11.219 1 96.5 101 ASN B N 1
ATOM 2435 C CA . ASN B 1 101 ? 10.094 -15.57 -10.984 1 96.5 101 ASN B CA 1
ATOM 2436 C C . ASN B 1 101 ? 9.594 -16.438 -9.836 1 96.5 101 ASN B C 1
ATOM 2438 O O . ASN B 1 101 ? 8.477 -16.25 -9.344 1 96.5 101 ASN B O 1
ATOM 2442 N N . ASN B 1 102 ? 10.406 -17.422 -9.391 1 95.62 102 ASN B N 1
ATOM 2443 C CA . ASN B 1 102 ? 10.102 -18.172 -8.172 1 95.62 102 ASN B CA 1
ATOM 2444 C C . ASN B 1 102 ? 10.562 -17.422 -6.926 1 95.62 102 ASN B C 1
ATOM 2446 O O . ASN B 1 102 ? 9.977 -17.594 -5.852 1 95.62 102 ASN B O 1
ATOM 2450 N N . ILE B 1 103 ? 11.562 -16.703 -7.156 1 96.56 103 ILE B N 1
ATOM 2451 C CA . ILE B 1 103 ? 12.156 -15.961 -6.047 1 96.56 103 ILE B CA 1
ATOM 2452 C C . ILE B 1 103 ? 11.414 -14.641 -5.852 1 96.56 103 ILE B C 1
ATOM 2454 O O . ILE B 1 103 ? 11.016 -14.305 -4.734 1 96.56 103 ILE B O 1
ATOM 2458 N N . LEU B 1 104 ? 11.195 -13.891 -6.957 1 97.5 104 LEU B N 1
ATOM 2459 C CA . LEU B 1 104 ? 10.516 -12.602 -6.941 1 97.5 104 LEU B CA 1
ATOM 2460 C C . LEU B 1 104 ? 9.062 -12.758 -7.398 1 97.5 104 LEU B C 1
ATOM 2462 O O . LEU B 1 104 ? 8.664 -12.172 -8.406 1 97.5 104 LEU B O 1
ATOM 2466 N N . ASN B 1 105 ? 8.305 -13.523 -6.621 1 97.5 105 ASN B N 1
ATOM 2467 C CA . ASN B 1 105 ? 6.926 -13.852 -6.969 1 97.5 105 ASN B CA 1
ATOM 2468 C C . ASN B 1 105 ? 5.934 -13.062 -6.121 1 97.5 105 ASN B C 1
ATOM 2470 O O . ASN B 1 105 ? 4.738 -13.367 -6.105 1 97.5 105 ASN B O 1
ATOM 2474 N N . ASP B 1 106 ? 6.422 -12.039 -5.391 1 97.44 106 ASP B N 1
ATOM 2475 C CA . ASP B 1 106 ? 5.586 -11.32 -4.434 1 97.44 106 ASP B CA 1
ATOM 2476 C C . ASP B 1 106 ? 5.965 -9.844 -4.383 1 97.44 106 ASP B C 1
ATOM 2478 O O . ASP B 1 106 ? 5.891 -9.219 -3.322 1 97.44 106 ASP B O 1
ATOM 2482 N N . ILE B 1 107 ? 6.477 -9.359 -5.527 1 98.25 107 ILE B N 1
ATOM 2483 C CA . ILE B 1 107 ? 6.801 -7.938 -5.551 1 98.25 107 ILE B CA 1
ATOM 2484 C C . ILE B 1 107 ? 5.555 -7.121 -5.223 1 98.25 107 ILE B C 1
ATOM 2486 O O . ILE B 1 107 ? 5.633 -6.109 -4.523 1 98.25 107 ILE B O 1
ATOM 2490 N N . PHE B 1 108 ? 4.445 -7.508 -5.812 1 98.69 108 PHE B N 1
ATOM 2491 C CA . PHE B 1 108 ? 3.145 -7.062 -5.328 1 98.69 108 PHE B CA 1
ATOM 2492 C C . PHE B 1 108 ? 2.479 -8.141 -4.484 1 98.69 108 PHE B C 1
ATOM 2494 O O . PHE B 1 108 ? 2.434 -9.312 -4.883 1 98.69 108 PHE B O 1
ATOM 2501 N N . GLY B 1 109 ? 1.964 -7.711 -3.365 1 98.19 109 GLY B N 1
ATOM 2502 C CA . GLY B 1 109 ? 1.253 -8.625 -2.482 1 98.19 109 GLY B CA 1
ATOM 2503 C C . GLY B 1 109 ? -0.05 -8.055 -1.957 1 98.19 109 GLY B C 1
ATOM 2504 O O . GLY B 1 109 ? -0.128 -6.863 -1.638 1 98.19 109 GLY B O 1
ATOM 2505 N N . ALA B 1 110 ? -1.046 -8.883 -1.932 1 98.62 110 ALA B N 1
ATOM 2506 C CA . ALA B 1 110 ? -2.316 -8.562 -1.287 1 98.62 110 ALA B CA 1
ATOM 2507 C C . ALA B 1 110 ? -2.688 -9.617 -0.25 1 98.62 110 ALA B C 1
ATOM 2509 O O . ALA B 1 110 ? -2.146 -10.727 -0.264 1 98.62 110 ALA B O 1
ATOM 2510 N N . ARG B 1 111 ? -3.586 -9.273 0.678 1 98.25 111 ARG B N 1
ATOM 2511 C CA . ARG B 1 111 ? -3.957 -10.211 1.733 1 98.25 111 ARG B CA 1
ATOM 2512 C C . ARG B 1 111 ? -5.43 -10.07 2.098 1 98.25 111 ARG B C 1
ATOM 2514 O O . ARG B 1 111 ? -5.949 -8.953 2.199 1 98.25 111 ARG B O 1
ATOM 2521 N N . LEU B 1 112 ? -6.051 -11.172 2.18 1 98.5 112 LEU B N 1
ATOM 2522 C CA . LEU B 1 112 ? -7.387 -11.305 2.754 1 98.5 112 LEU B CA 1
ATOM 2523 C C . LEU B 1 112 ? -7.332 -12.008 4.105 1 98.5 112 LEU B C 1
ATOM 2525 O O . LEU B 1 112 ? -6.527 -12.922 4.301 1 98.5 112 LEU B O 1
ATOM 2529 N N . ILE B 1 113 ? -8.164 -11.625 4.992 1 98.12 113 ILE B N 1
ATOM 2530 C CA . ILE B 1 113 ? -8.344 -12.305 6.27 1 98.12 113 ILE B CA 1
ATOM 2531 C C . ILE B 1 113 ? -9.82 -12.648 6.461 1 98.12 113 ILE B C 1
ATOM 2533 O O . ILE B 1 113 ? -10.664 -11.758 6.578 1 98.12 113 ILE B O 1
ATOM 2537 N N . TRP B 1 114 ? -10.125 -13.898 6.461 1 98.31 114 TRP B N 1
ATOM 2538 C CA . TRP B 1 114 ? -11.508 -14.367 6.477 1 98.31 114 TRP B CA 1
ATOM 2539 C C . TRP B 1 114 ? -11.742 -15.344 7.629 1 98.31 114 TRP B C 1
ATOM 2541 O O . TRP B 1 114 ? -10.789 -15.914 8.164 1 98.31 114 TRP B O 1
ATOM 2551 N N . PRO B 1 115 ? -13.008 -15.484 8.039 1 98.06 115 PRO B N 1
ATOM 2552 C CA . PRO B 1 115 ? -13.32 -16.547 8.992 1 98.06 115 PRO B CA 1
ATOM 2553 C C . PRO B 1 115 ? -12.992 -17.938 8.445 1 98.06 115 PRO B C 1
ATOM 2555 O O . PRO B 1 115 ? -12.961 -18.141 7.23 1 98.06 115 PRO B O 1
ATOM 2558 N N . SER B 1 116 ? -12.867 -18.906 9.297 1 98.12 116 SER B N 1
ATOM 2559 C CA . SER B 1 116 ? -12.43 -20.266 8.9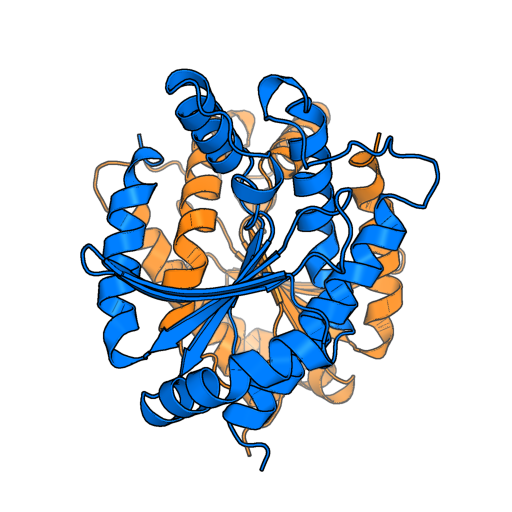77 1 98.12 116 SER B CA 1
ATOM 2560 C C . SER B 1 116 ? -13.328 -20.906 7.918 1 98.12 116 SER B C 1
ATOM 2562 O O . SER B 1 116 ? -12.844 -21.609 7.027 1 98.12 116 SER B O 1
ATOM 2564 N N . GLU B 1 117 ? -14.57 -20.672 8.07 1 98.12 117 GLU B N 1
ATOM 2565 C CA . GLU B 1 117 ? -15.508 -21.281 7.129 1 98.12 117 GLU B CA 1
ATOM 2566 C C . GLU B 1 117 ? -15.273 -20.781 5.711 1 98.12 117 GLU B C 1
ATOM 2568 O O . GLU B 1 117 ? -15.344 -21.547 4.75 1 98.12 117 GLU B O 1
ATOM 2573 N N . THR B 1 118 ? -14.992 -19.516 5.598 1 98.44 118 THR B N 1
ATOM 2574 C CA . THR B 1 118 ? -14.711 -18.938 4.289 1 98.44 118 THR B CA 1
ATOM 2575 C C . THR B 1 118 ? -13.406 -19.5 3.725 1 98.44 118 THR B C 1
ATOM 2577 O O . THR B 1 118 ? -13.328 -19.828 2.541 1 98.44 118 THR B O 1
ATOM 2580 N N . VAL B 1 119 ? -12.422 -19.594 4.562 1 98.5 119 VAL B N 1
ATOM 2581 C CA . VAL B 1 119 ? -11.109 -20.078 4.145 1 98.5 119 VAL B CA 1
ATOM 2582 C C . VAL B 1 119 ? -11.242 -21.516 3.619 1 98.5 119 VAL B C 1
ATOM 2584 O O . VAL B 1 119 ? -10.68 -21.844 2.576 1 98.5 119 VAL B O 1
ATOM 2587 N N . ALA B 1 120 ? -11.984 -22.344 4.301 1 98.06 120 ALA B N 1
ATOM 2588 C CA . ALA B 1 120 ? -12.227 -23.703 3.863 1 98.06 120 ALA B CA 1
ATOM 2589 C C . ALA B 1 120 ? -12.906 -23.734 2.496 1 98.06 120 ALA B C 1
ATOM 2591 O O . ALA B 1 120 ? -12.555 -24.547 1.64 1 98.06 120 ALA B O 1
ATOM 2592 N N . GLY B 1 121 ? -13.875 -22.844 2.359 1 98.5 121 GLY B N 1
ATOM 2593 C CA . GLY B 1 121 ? -14.555 -22.75 1.076 1 98.5 121 GLY B CA 1
ATOM 2594 C C . GLY B 1 121 ? -13.633 -22.328 -0.055 1 98.5 121 GLY B C 1
ATOM 2595 O O . GLY B 1 121 ? -13.75 -22.828 -1.175 1 98.5 121 GLY B O 1
ATOM 2596 N N . ILE B 1 122 ? -12.75 -21.438 0.214 1 98.62 122 ILE B N 1
ATOM 2597 C CA . ILE B 1 122 ? -11.781 -20.969 -0.777 1 98.62 122 ILE B CA 1
ATOM 2598 C C . ILE B 1 122 ? -10.875 -22.109 -1.201 1 98.62 122 ILE B C 1
ATOM 2600 O O . ILE B 1 122 ? -10.648 -22.328 -2.395 1 98.62 122 ILE B O 1
ATOM 2604 N N . LEU B 1 123 ? -10.43 -22.906 -0.249 1 98.19 123 LEU B N 1
ATOM 2605 C CA . LEU B 1 123 ? -9.547 -24.047 -0.523 1 98.19 123 LEU B CA 1
ATOM 2606 C C . LEU B 1 123 ? -10.211 -25.031 -1.479 1 98.19 123 LEU B C 1
ATOM 2608 O O . LEU B 1 123 ? -9.555 -25.594 -2.352 1 98.19 123 LEU B O 1
ATOM 2612 N N . GLU B 1 124 ? -11.453 -25.141 -1.347 1 98.19 124 GLU B N 1
ATOM 2613 C CA . GLU B 1 124 ? -12.203 -26.094 -2.172 1 98.19 124 GLU B CA 1
ATOM 2614 C C . GLU B 1 124 ? -12.328 -25.594 -3.607 1 98.19 124 GLU B C 1
ATOM 2616 O O . GLU B 1 124 ? -12.477 -26.391 -4.539 1 98.19 124 GLU B O 1
ATOM 2621 N N . LYS B 1 125 ? -12.227 -24.328 -3.777 1 98.38 125 LYS B N 1
ATOM 2622 C CA . LYS B 1 125 ? -12.523 -23.734 -5.078 1 98.38 125 LYS B CA 1
ATOM 2623 C C . LYS B 1 125 ? -11.234 -23.438 -5.848 1 98.38 125 LYS B C 1
ATOM 2625 O O . LYS B 1 125 ? -11.266 -23.203 -7.059 1 98.38 125 LYS B O 1
ATOM 2630 N N . LEU B 1 126 ? -10.102 -23.453 -5.25 1 98.31 126 LEU B N 1
ATOM 2631 C CA . LEU B 1 126 ? -8.883 -22.859 -5.781 1 98.31 126 LEU B CA 1
ATOM 2632 C C . LEU B 1 126 ? -8.398 -23.609 -7.016 1 98.31 126 LEU B C 1
ATOM 2634 O O . LEU B 1 126 ? -7.879 -23 -7.953 1 98.31 126 LEU B O 1
ATOM 2638 N N . ASP B 1 127 ? -8.539 -24.953 -7.066 1 97.94 127 ASP B N 1
ATOM 2639 C CA . ASP B 1 127 ? -8.156 -25.688 -8.273 1 97.94 127 ASP B CA 1
ATOM 2640 C C . ASP B 1 127 ? -8.984 -25.234 -9.469 1 97.94 127 ASP B C 1
ATOM 2642 O O . ASP B 1 127 ? -8.453 -25.062 -10.57 1 97.94 127 ASP B O 1
ATOM 2646 N N . GLY B 1 128 ? -10.227 -25.172 -9.234 1 97.81 128 GLY B N 1
ATOM 2647 C CA . GLY B 1 128 ? -11.102 -24.672 -10.281 1 97.81 128 GLY B CA 1
ATOM 2648 C C . GLY B 1 128 ? -10.766 -23.25 -10.719 1 97.81 128 GLY B C 1
ATOM 2649 O O . GLY B 1 128 ? -10.688 -22.969 -11.914 1 97.81 128 GLY B O 1
ATOM 2650 N N . TRP B 1 129 ? -10.602 -22.344 -9.734 1 97.81 129 TRP B N 1
ATOM 2651 C CA . TRP B 1 129 ? -10.258 -20.953 -10.031 1 97.81 129 TRP B CA 1
ATOM 2652 C C . TRP B 1 129 ? -8.922 -20.875 -10.766 1 97.81 129 TRP B C 1
ATOM 2654 O O . TRP B 1 129 ? -8.75 -20.031 -11.656 1 97.81 129 TRP B O 1
ATOM 2664 N N . LYS B 1 130 ? -7.957 -21.703 -10.398 1 97.38 130 LYS B N 1
ATOM 2665 C CA . LYS B 1 130 ? -6.668 -21.734 -11.086 1 97.38 130 LYS B CA 1
ATOM 2666 C C . LYS B 1 130 ? -6.852 -21.969 -12.578 1 97.38 130 LYS B C 1
ATOM 2668 O O . LYS B 1 130 ? -6.262 -21.281 -13.406 1 97.38 130 LYS B O 1
ATOM 2673 N N . THR B 1 131 ? -7.594 -22.953 -12.898 1 96.5 131 THR B N 1
ATOM 2674 C CA . THR B 1 131 ? -7.844 -23.328 -14.289 1 96.5 131 THR B CA 1
ATOM 2675 C C . THR B 1 131 ? -8.648 -22.25 -15 1 96.5 131 THR B C 1
ATOM 2677 O O . THR B 1 131 ? -8.281 -21.812 -16.094 1 96.5 131 THR B O 1
ATOM 2680 N N . GLU B 1 132 ? -9.68 -21.828 -14.375 1 96.62 132 GLU B N 1
ATOM 2681 C CA . GLU B 1 132 ? -10.625 -20.891 -14.984 1 96.62 132 GLU B CA 1
ATOM 2682 C C . GLU B 1 132 ? -9.969 -19.547 -15.258 1 96.62 132 GLU B C 1
ATOM 2684 O O . GLU B 1 132 ? -10.234 -18.906 -16.281 1 96.62 132 GLU B O 1
ATOM 2689 N N . TYR B 1 133 ? -9.117 -19.062 -14.367 1 96.38 133 TYR B N 1
ATOM 2690 C CA . TYR B 1 133 ? -8.578 -17.719 -14.484 1 96.38 133 TYR B CA 1
ATOM 2691 C C . TYR B 1 133 ? -7.105 -17.75 -14.883 1 96.38 133 TYR B C 1
ATOM 2693 O O . TYR B 1 133 ? -6.457 -16.703 -14.969 1 96.38 133 TYR B O 1
ATOM 2701 N N . GLY B 1 134 ? -6.57 -18.922 -15.125 1 94.56 134 GLY B N 1
ATOM 2702 C CA . GLY B 1 134 ? -5.199 -19.062 -15.586 1 94.56 134 GLY B CA 1
ATOM 2703 C C . GLY B 1 134 ? -4.18 -18.594 -14.562 1 94.56 134 GLY B C 1
ATOM 2704 O O . GLY B 1 134 ? -3.26 -17.844 -14.891 1 94.56 134 GLY B O 1
ATOM 2705 N N . LEU B 1 135 ? -4.414 -18.922 -13.266 1 95.62 135 LEU B N 1
ATOM 2706 C CA . LEU B 1 135 ? -3.471 -18.594 -12.203 1 95.62 135 LEU B CA 1
ATOM 2707 C C . LEU B 1 135 ? -2.197 -19.422 -12.328 1 95.62 135 LEU B C 1
ATOM 2709 O O . LEU B 1 135 ? -2.209 -20.5 -12.938 1 95.62 135 LEU B O 1
ATOM 2713 N N . LYS B 1 136 ? -1.074 -18.859 -11.852 1 94.38 136 LYS B N 1
ATOM 2714 C CA . LYS B 1 136 ? 0.198 -19.578 -11.906 1 94.38 136 LYS B CA 1
ATOM 2715 C C . LYS B 1 136 ? 0.17 -20.828 -11.031 1 94.38 136 LYS B C 1
ATOM 2717 O O . LYS B 1 136 ? 0.458 -21.922 -11.5 1 94.38 136 LYS B O 1
ATOM 2722 N N . ASN B 1 137 ? -0.081 -20.656 -9.758 1 95.44 137 ASN B N 1
ATOM 2723 C CA . ASN B 1 137 ? -0.114 -21.719 -8.758 1 95.44 137 ASN B CA 1
ATOM 2724 C C . ASN B 1 137 ? -0.726 -21.25 -7.445 1 95.44 137 ASN B C 1
ATOM 2726 O O . ASN B 1 137 ? -0.998 -20.062 -7.281 1 95.44 137 ASN B O 1
ATOM 2730 N N . TRP B 1 138 ? -1.039 -22.219 -6.625 1 97.56 138 TRP B N 1
ATOM 2731 C CA . TRP B 1 138 ? -1.405 -21.906 -5.246 1 97.56 138 TRP B CA 1
ATOM 2732 C C . TRP B 1 138 ? -0.978 -23.016 -4.297 1 97.56 138 TRP B C 1
ATOM 2734 O O . TRP B 1 138 ? -0.75 -24.156 -4.723 1 97.56 138 TRP B O 1
ATOM 2744 N N . TYR B 1 139 ? -0.758 -22.703 -3.057 1 97.44 139 TYR B N 1
ATOM 2745 C CA . TYR B 1 139 ? -0.496 -23.719 -2.043 1 97.44 139 TYR B CA 1
ATOM 2746 C C . TYR B 1 139 ? -0.869 -23.203 -0.654 1 97.44 139 TYR B C 1
ATOM 2748 O O . TYR B 1 139 ? -1.015 -22 -0.445 1 97.44 139 TYR B O 1
ATOM 2756 N N . LEU B 1 140 ? -1.094 -24.141 0.222 1 96.81 140 LEU B N 1
ATOM 2757 C CA . LEU B 1 140 ? -1.266 -23.844 1.641 1 96.81 140 LEU B CA 1
ATOM 2758 C C . LEU B 1 140 ? 0.06 -23.969 2.385 1 96.81 140 LEU B C 1
ATOM 2760 O O . LEU B 1 140 ? 0.682 -25.031 2.381 1 96.81 140 LEU B O 1
ATOM 2764 N N . ARG B 1 141 ? 0.481 -22.922 2.898 1 95.19 141 ARG B N 1
ATOM 2765 C CA . ARG B 1 141 ? 1.66 -22.969 3.758 1 95.19 141 ARG B CA 1
ATOM 2766 C C . ARG B 1 141 ? 1.268 -23.188 5.215 1 95.19 141 ARG B C 1
ATOM 2768 O O . ARG B 1 141 ? 0.427 -22.453 5.754 1 95.19 141 ARG B O 1
ATOM 2775 N N . ASP B 1 142 ? 1.742 -24.156 5.812 1 93.81 142 ASP B N 1
ATOM 2776 C CA . ASP B 1 142 ? 1.565 -24.453 7.227 1 93.81 142 ASP B CA 1
ATOM 2777 C C . ASP B 1 142 ? 2.889 -24.859 7.871 1 93.81 142 ASP B C 1
ATOM 2779 O O . ASP B 1 142 ? 3.176 -26.062 8.008 1 93.81 142 ASP B O 1
ATOM 2783 N N . ALA B 1 143 ? 3.703 -23.922 8.211 1 89.5 143 ALA B N 1
ATOM 2784 C CA . ALA B 1 143 ? 5.043 -24.219 8.711 1 89.5 143 ALA B CA 1
ATOM 2785 C C . ALA B 1 143 ? 5.535 -23.125 9.648 1 89.5 143 ALA B C 1
ATOM 2787 O O . ALA B 1 143 ? 5.316 -21.938 9.398 1 89.5 143 ALA B O 1
ATOM 2788 N N . GLY B 1 144 ? 6.121 -23.547 10.781 1 87 144 GLY B N 1
ATOM 2789 C CA . GLY B 1 144 ? 6.812 -22.641 11.68 1 87 144 GLY B CA 1
ATOM 2790 C C . GLY B 1 144 ? 5.887 -21.656 12.359 1 87 144 GLY B C 1
ATOM 2791 O O . GLY B 1 144 ? 6.262 -20.5 12.586 1 87 144 GLY B O 1
ATOM 2792 N N . GLY B 1 145 ? 4.621 -21.984 12.445 1 87.06 145 GLY B N 1
ATOM 2793 C CA . GLY B 1 145 ? 3.693 -21.094 13.109 1 87.06 145 GLY B CA 1
ATOM 2794 C C . GLY B 1 145 ? 2.957 -20.172 12.156 1 87.06 145 GLY B C 1
ATOM 2795 O O . GLY B 1 145 ? 2.109 -19.375 12.57 1 87.06 145 GLY B O 1
ATOM 2796 N N . TYR B 1 146 ? 3.373 -20.328 10.961 1 90.56 146 TYR B N 1
ATOM 2797 C CA . TYR B 1 146 ? 2.705 -19.547 9.922 1 90.56 146 TYR B CA 1
ATOM 2798 C C . TYR B 1 146 ? 1.767 -20.422 9.102 1 90.56 146 TYR B C 1
ATOM 2800 O O . TYR B 1 146 ? 2.146 -21.516 8.672 1 90.56 146 TYR B O 1
ATOM 2808 N N . ILE B 1 147 ? 0.532 -19.922 8.93 1 95.38 147 ILE B N 1
ATOM 2809 C CA . ILE B 1 147 ? -0.445 -20.656 8.133 1 95.38 147 ILE B CA 1
ATOM 2810 C C . ILE B 1 147 ? -1.177 -19.703 7.199 1 95.38 147 ILE B C 1
ATOM 2812 O O . ILE B 1 147 ? -1.773 -18.719 7.652 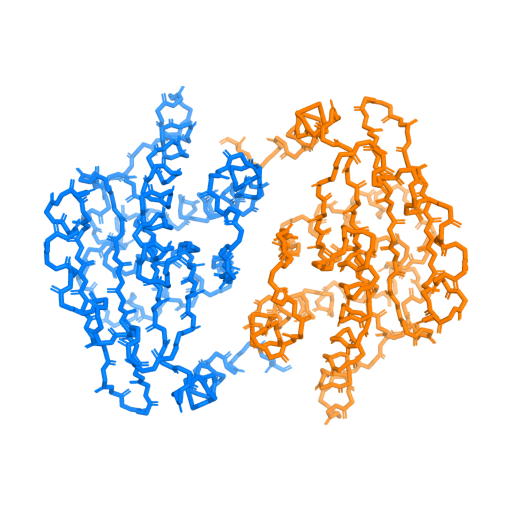1 95.38 147 ILE B O 1
ATOM 2816 N N . GLY B 1 148 ? -1.187 -19.953 5.926 1 97.06 148 GLY B N 1
ATOM 2817 C CA . GLY B 1 148 ? -1.878 -19.125 4.961 1 97.06 148 GLY B CA 1
ATOM 2818 C C . GLY B 1 148 ? -1.883 -19.703 3.561 1 97.06 148 GLY B C 1
ATOM 2819 O O . GLY B 1 148 ? -0.975 -20.453 3.189 1 97.06 148 GLY B O 1
ATOM 2820 N N . ILE B 1 149 ? -2.965 -19.422 2.863 1 98.56 149 ILE B N 1
ATOM 2821 C CA . ILE B 1 149 ? -3.039 -19.797 1.455 1 98.56 149 ILE B CA 1
ATOM 2822 C C . ILE B 1 149 ? -2.285 -18.781 0.607 1 98.56 149 ILE B C 1
ATOM 2824 O O . ILE B 1 149 ? -2.451 -17.562 0.787 1 98.56 149 ILE B O 1
ATOM 2828 N N . HIS B 1 150 ? -1.441 -19.219 -0.263 1 98.5 150 HIS B N 1
ATOM 2829 C CA . HIS B 1 150 ? -0.732 -18.375 -1.217 1 98.5 150 HIS B CA 1
ATOM 2830 C C . HIS B 1 150 ? -1.205 -18.641 -2.643 1 98.5 150 HIS B C 1
ATOM 2832 O O . HIS B 1 150 ? -1.163 -19.781 -3.117 1 98.5 150 HIS B O 1
ATOM 2838 N N . ILE B 1 151 ? -1.649 -17.656 -3.293 1 98.75 151 ILE B N 1
ATOM 2839 C CA . ILE B 1 151 ? -2.125 -17.719 -4.672 1 98.75 151 ILE B CA 1
ATOM 2840 C C . ILE B 1 151 ? -1.251 -16.844 -5.559 1 98.75 151 ILE B C 1
ATOM 2842 O O . ILE B 1 151 ? -1.011 -15.672 -5.242 1 98.75 151 ILE B O 1
ATOM 2846 N N . TYR B 1 152 ? -0.842 -17.328 -6.727 1 98.56 152 TYR B N 1
ATOM 2847 C CA . TYR B 1 152 ? 0.113 -16.594 -7.551 1 98.56 152 TYR B CA 1
ATOM 2848 C C . TYR B 1 152 ? -0.471 -16.297 -8.93 1 98.56 152 TYR B C 1
ATOM 2850 O O . TYR B 1 152 ? -1.169 -17.141 -9.508 1 98.56 152 TYR B O 1
ATOM 2858 N N . PHE B 1 153 ? -0.084 -15.141 -9.422 1 98.44 153 PHE B N 1
ATOM 2859 C CA . PHE B 1 153 ? -0.533 -14.625 -10.711 1 98.44 153 PHE B CA 1
ATOM 2860 C C . PHE B 1 153 ? 0.651 -14.383 -11.641 1 98.44 153 PHE B C 1
ATOM 2862 O O . PHE B 1 153 ? 1.67 -13.828 -11.227 1 98.44 153 PHE B O 1
ATOM 2869 N N . LYS B 1 154 ? 0.556 -14.727 -12.945 1 96.56 154 LYS B N 1
ATOM 2870 C CA . LYS B 1 154 ? 1.664 -14.438 -13.852 1 96.56 154 LYS B CA 1
ATOM 2871 C C . LYS B 1 154 ? 1.169 -14.242 -15.281 1 96.56 154 LYS B C 1
ATOM 2873 O O . LYS B 1 154 ? 1.962 -13.977 -16.188 1 96.56 154 LYS B O 1
ATOM 2878 N N . ASN B 1 155 ? -0.193 -14.555 -15.484 1 94.69 155 ASN B N 1
ATOM 2879 C CA . ASN B 1 155 ? -0.807 -14.438 -16.797 1 94.69 155 ASN B CA 1
ATOM 2880 C C . ASN B 1 155 ? -0.042 -15.234 -17.844 1 94.69 155 ASN B C 1
ATOM 2882 O O . ASN B 1 155 ? 0.164 -14.766 -18.969 1 94.69 155 ASN B O 1
ATOM 2886 N N . SER B 1 156 ? 0.514 -16.328 -17.469 1 92.81 156 SER B N 1
ATOM 2887 C CA . SER B 1 156 ? 1.2 -17.312 -18.312 1 92.81 156 SER B CA 1
ATOM 2888 C C . SER B 1 156 ? 2.373 -16.672 -19.047 1 92.81 156 SER B C 1
ATOM 2890 O O . SER B 1 156 ? 2.652 -17.031 -20.203 1 92.81 156 SER B O 1
ATOM 2892 N N . SER B 1 157 ? 2.971 -15.703 -18.469 1 95.25 157 SER B N 1
ATOM 2893 C CA . SER B 1 157 ? 4.109 -15.031 -19.078 1 95.25 157 SER B CA 1
ATOM 2894 C C . SER B 1 157 ? 5.348 -15.117 -18.203 1 95.25 157 SER B C 1
ATOM 2896 O O . SER B 1 157 ? 5.266 -14.875 -16.984 1 95.25 157 SER B O 1
ATOM 2898 N N . ASN B 1 158 ? 6.426 -15.406 -18.828 1 96.19 158 ASN B N 1
ATOM 2899 C CA . ASN B 1 158 ? 7.684 -15.438 -18.094 1 96.19 158 ASN B CA 1
ATOM 2900 C C . ASN B 1 158 ? 8.375 -14.078 -18.109 1 96.19 158 ASN B C 1
ATOM 2902 O O . ASN B 1 158 ? 9.461 -13.922 -17.547 1 96.19 158 ASN B O 1
ATOM 2906 N N . PHE B 1 159 ? 7.738 -13.125 -18.703 1 96.5 159 PHE B N 1
ATOM 2907 C CA . PHE B 1 159 ? 8.305 -11.781 -18.75 1 96.5 159 PHE B CA 1
ATOM 2908 C C . PHE B 1 159 ? 7.637 -10.883 -17.703 1 96.5 159 PHE B C 1
ATOM 2910 O O . PHE B 1 159 ? 8.086 -9.758 -17.469 1 96.5 159 PHE B O 1
ATOM 2917 N N . TYR B 1 160 ? 6.516 -11.375 -17.172 1 97 160 TYR B N 1
ATOM 2918 C CA . TYR B 1 160 ? 5.809 -10.648 -16.109 1 97 160 TYR B CA 1
ATOM 2919 C C . TYR B 1 160 ? 6.242 -11.125 -14.734 1 97 160 TYR B C 1
ATOM 2921 O O . TYR B 1 160 ? 6.344 -12.328 -14.484 1 97 160 TYR B O 1
ATOM 2929 N N . TYR B 1 161 ? 6.551 -10.172 -13.875 1 97.94 161 TYR B N 1
ATOM 2930 C CA . TYR B 1 161 ? 6.777 -10.578 -12.484 1 97.94 161 TYR B CA 1
ATOM 2931 C C . TYR B 1 161 ? 5.488 -11.078 -11.852 1 97.94 161 TYR B C 1
ATOM 2933 O O . TYR B 1 161 ? 4.465 -10.391 -11.875 1 97.94 161 TYR B O 1
ATOM 2941 N N . PRO B 1 162 ? 5.527 -12.25 -11.227 1 98.19 162 PRO B N 1
ATOM 2942 C CA . PRO B 1 162 ? 4.309 -12.75 -10.586 1 98.19 162 PRO B CA 1
ATOM 2943 C C . PRO B 1 162 ? 3.871 -11.898 -9.398 1 98.19 162 PRO B C 1
ATOM 2945 O O . PRO B 1 162 ? 4.695 -11.219 -8.789 1 98.19 162 PRO B O 1
ATOM 2948 N N . TRP B 1 163 ? 2.541 -11.852 -9.125 1 98.81 163 TRP B N 1
ATOM 2949 C CA . TRP B 1 163 ? 1.918 -11.219 -7.965 1 98.81 163 TRP B CA 1
ATOM 2950 C C . TRP B 1 163 ? 1.361 -12.273 -7.012 1 98.81 163 TRP B C 1
ATOM 2952 O O . TRP B 1 163 ? 1.193 -13.438 -7.391 1 98.81 163 TRP B O 1
ATOM 2962 N N . GLU B 1 164 ? 1.117 -11.883 -5.824 1 98.81 164 GLU B N 1
ATOM 2963 C CA . GLU B 1 164 ? 0.69 -12.859 -4.828 1 98.81 164 GLU B CA 1
ATOM 2964 C C . GLU B 1 164 ? -0.531 -12.367 -4.059 1 98.81 164 GLU B C 1
ATOM 2966 O O . GLU B 1 164 ? -0.604 -11.195 -3.682 1 98.81 164 GLU B O 1
ATOM 2971 N N . LEU B 1 165 ? -1.511 -13.227 -3.824 1 98.81 165 LEU B N 1
ATOM 2972 C CA . LEU B 1 165 ? -2.592 -13.031 -2.865 1 98.81 165 LEU B CA 1
ATOM 2973 C C . LEU B 1 165 ? -2.504 -14.047 -1.732 1 98.81 165 LEU B C 1
ATOM 2975 O O . LEU B 1 165 ? -2.471 -15.258 -1.979 1 98.81 165 LEU B O 1
ATOM 2979 N N . GLN B 1 166 ? -2.426 -13.547 -0.593 1 98.5 166 GLN B N 1
ATOM 2980 C CA . GLN B 1 166 ? -2.475 -14.414 0.583 1 98.5 166 GLN B CA 1
ATOM 2981 C C . GLN B 1 166 ? -3.857 -14.383 1.229 1 98.5 166 GLN B C 1
ATOM 2983 O O . GLN B 1 166 ? -4.484 -13.32 1.314 1 98.5 166 GLN B O 1
ATOM 2988 N N . VAL B 1 167 ? -4.289 -15.531 1.66 1 98.75 167 VAL B N 1
ATOM 2989 C CA . VAL B 1 167 ? -5.531 -15.633 2.422 1 98.75 167 VAL B CA 1
ATOM 2990 C C . VAL B 1 167 ? -5.246 -16.234 3.795 1 98.75 167 VAL B C 1
ATOM 2992 O O . VAL B 1 167 ? -4.781 -17.375 3.895 1 98.75 167 VAL B O 1
ATOM 2995 N N . TRP B 1 168 ? -5.523 -15.445 4.777 1 98.12 168 TRP B N 1
ATOM 2996 C CA . TRP B 1 168 ? -5.332 -15.875 6.156 1 98.12 168 TRP B CA 1
ATOM 2997 C C . TRP B 1 168 ? -6.668 -16.219 6.812 1 98.12 168 TRP B C 1
ATOM 2999 O O . TRP B 1 168 ? -7.688 -15.594 6.52 1 98.12 168 TRP B O 1
ATOM 3009 N N . ASP B 1 169 ? -6.629 -17.203 7.684 1 98.19 169 ASP B N 1
ATOM 3010 C CA . ASP B 1 169 ? -7.699 -17.406 8.648 1 98.19 169 ASP B CA 1
ATOM 3011 C C . ASP B 1 169 ? -7.613 -16.406 9.789 1 98.19 169 ASP B C 1
ATOM 3013 O O . ASP B 1 169 ? -6.539 -16.188 10.352 1 98.19 169 ASP B O 1
ATOM 3017 N N . GLU B 1 170 ? -8.703 -15.852 10.102 1 97.06 170 GLU B N 1
ATOM 3018 C CA . GLU B 1 170 ? -8.758 -14.883 11.195 1 97.06 170 GLU B CA 1
ATOM 3019 C C . GLU B 1 170 ? -8.102 -15.438 12.453 1 97.06 170 GLU B C 1
ATOM 3021 O O . GLU B 1 170 ? -7.406 -14.719 13.172 1 97.06 170 GLU B O 1
ATOM 3026 N N . LYS B 1 171 ? -8.312 -16.625 12.711 1 96.38 171 LYS B N 1
ATOM 3027 C CA . LYS B 1 171 ? -7.824 -17.25 13.938 1 96.38 171 LYS B CA 1
ATOM 3028 C C . LYS B 1 171 ? -6.301 -17.328 13.945 1 96.38 171 LYS B C 1
ATOM 3030 O O . LYS B 1 171 ? -5.688 -17.469 15 1 96.38 171 LYS B O 1
ATOM 3035 N N . ASP B 1 172 ? -5.672 -17.266 12.758 1 96.25 172 ASP B N 1
ATOM 3036 C CA . ASP B 1 172 ? -4.223 -17.406 12.648 1 96.25 172 ASP B CA 1
ATOM 3037 C C . ASP B 1 172 ? -3.557 -16.047 12.445 1 96.25 172 ASP B C 1
ATOM 3039 O O . ASP B 1 172 ? -2.328 -15.953 12.406 1 96.25 172 ASP B O 1
ATOM 3043 N N . ALA B 1 173 ? -4.324 -15.023 12.289 1 94.69 173 ALA B N 1
ATOM 3044 C CA . ALA B 1 173 ? -3.82 -13.734 11.828 1 94.69 173 ALA B CA 1
ATOM 3045 C C . ALA B 1 173 ? -2.789 -13.164 12.797 1 94.69 173 ALA B C 1
ATOM 3047 O O . ALA B 1 173 ? -1.728 -12.695 12.383 1 94.69 173 ALA B O 1
ATOM 3048 N N . LYS B 1 174 ? -3.1 -13.188 14.078 1 93.56 174 LYS B N 1
ATOM 3049 C CA . LYS B 1 174 ? -2.182 -12.648 15.07 1 93.56 174 LYS B CA 1
ATOM 3050 C C . LYS B 1 174 ? -0.849 -13.391 15.055 1 93.56 174 LYS B C 1
ATOM 3052 O O . LYS B 1 174 ? 0.215 -12.766 15.047 1 93.56 174 LYS B O 1
ATOM 3057 N N . ALA B 1 175 ? -0.903 -14.703 15.055 1 93 175 ALA B N 1
ATOM 3058 C CA . ALA B 1 175 ? 0.309 -15.516 15.008 1 93 175 ALA B CA 1
ATOM 3059 C C . ALA B 1 175 ? 1.083 -15.273 13.719 1 93 175 ALA B C 1
ATOM 3061 O O . ALA B 1 175 ? 2.314 -15.227 13.727 1 93 175 ALA B O 1
ATOM 3062 N N . ASN B 1 176 ? 0.387 -15.195 12.609 1 92.62 176 ASN B N 1
ATOM 3063 C CA . ASN B 1 176 ? 1.02 -14.898 11.328 1 92.62 176 ASN B CA 1
ATOM 3064 C C . ASN B 1 176 ? 1.78 -13.578 11.359 1 92.62 176 ASN B C 1
ATOM 3066 O O . ASN B 1 176 ? 2.889 -13.484 10.836 1 92.62 176 ASN B O 1
ATOM 3070 N N . ILE B 1 177 ? 1.196 -12.562 11.977 1 91.19 177 ILE B N 1
ATOM 3071 C CA . ILE B 1 177 ? 1.811 -11.242 12.062 1 91.19 177 ILE B CA 1
ATOM 3072 C C . ILE B 1 177 ? 3.061 -11.312 12.938 1 91.19 177 ILE B C 1
ATOM 3074 O O . ILE B 1 177 ? 4.098 -10.742 12.602 1 91.19 177 ILE B O 1
ATOM 3078 N N . GLU B 1 178 ? 2.965 -12 14.039 1 89.12 178 GLU B N 1
ATOM 3079 C CA . GLU B 1 178 ? 4.121 -12.172 14.914 1 89.12 178 GLU B CA 1
ATOM 3080 C C . GLU B 1 178 ? 5.266 -12.867 14.18 1 89.12 178 GLU B C 1
ATOM 3082 O O . GLU B 1 178 ? 6.43 -12.492 14.352 1 89.12 178 GLU B O 1
ATOM 3087 N N . ASN B 1 179 ? 4.91 -13.797 13.438 1 84.75 179 ASN B N 1
ATOM 3088 C CA . ASN B 1 179 ? 5.898 -14.508 12.633 1 84.75 179 ASN B CA 1
ATOM 3089 C C . ASN B 1 179 ? 6.523 -13.602 11.578 1 84.75 179 ASN B C 1
ATOM 3091 O O . ASN B 1 179 ? 7.727 -13.672 11.32 1 84.75 179 ASN B O 1
ATOM 3095 N N . HIS B 1 180 ? 5.695 -12.875 10.992 1 81.19 180 HIS B N 1
ATOM 3096 C CA . HIS B 1 180 ? 6.148 -11.922 9.984 1 81.19 180 HIS B CA 1
ATOM 3097 C C . HIS B 1 180 ? 7.125 -10.906 10.586 1 81.19 180 HIS B C 1
ATOM 3099 O O . HIS B 1 180 ? 8.156 -10.602 9.984 1 81.19 180 HIS B O 1
ATOM 3105 N N . MET B 1 181 ? 6.824 -10.391 11.773 1 81.06 181 MET B N 1
ATOM 3106 C CA . MET B 1 181 ? 7.66 -9.422 12.477 1 81.06 181 MET B CA 1
ATOM 3107 C C . MET B 1 181 ? 9.008 -10.031 12.844 1 81.06 181 MET B C 1
ATOM 3109 O O . MET B 1 181 ? 10.039 -9.367 12.75 1 81.06 181 MET B O 1
ATOM 3113 N N . ALA B 1 182 ? 8.984 -11.195 13.188 1 75.19 182 ALA B N 1
ATOM 3114 C CA . ALA B 1 182 ? 10.219 -11.875 13.594 1 75.19 182 ALA B CA 1
ATOM 3115 C C . ALA B 1 182 ? 11.164 -12.047 12.406 1 75.19 182 ALA B C 1
ATOM 3117 O O . ALA B 1 182 ? 12.383 -11.961 12.555 1 75.19 182 ALA B O 1
ATOM 3118 N N . TYR B 1 183 ? 10.617 -12.195 11.312 1 68.12 183 TYR B N 1
ATOM 3119 C CA . TYR B 1 183 ? 11.406 -12.391 10.102 1 68.12 183 TYR B CA 1
ATOM 3120 C C . TYR B 1 183 ? 11.93 -11.07 9.562 1 68.12 183 TYR B C 1
ATOM 3122 O O . TYR B 1 183 ? 13.031 -11 9.023 1 68.12 183 TYR B O 1
ATOM 3130 N N . LYS B 1 184 ? 11.156 -10.016 9.688 1 62.03 184 LYS B N 1
ATOM 3131 C CA . LYS B 1 184 ? 11.492 -8.719 9.109 1 62.03 184 LYS B CA 1
ATOM 3132 C C . LYS B 1 184 ? 12.305 -7.879 10.094 1 62.03 184 LYS B C 1
ATOM 3134 O O . LYS B 1 184 ? 12.773 -6.793 9.742 1 62.03 184 LYS B O 1
ATOM 3139 N N . ARG B 1 185 ? 12.391 -8.062 11.359 1 56.47 185 ARG B N 1
ATOM 3140 C CA . ARG B 1 185 ? 12.977 -7.324 12.469 1 56.47 185 ARG B CA 1
ATOM 3141 C C . ARG B 1 185 ? 14.359 -6.793 12.094 1 56.47 185 ARG B C 1
ATOM 3143 O O . ARG B 1 185 ? 14.852 -5.848 12.711 1 56.47 185 ARG B O 1
ATOM 3150 N N . ASN B 1 186 ? 14.859 -7.242 11.047 1 55.53 186 ASN B N 1
ATOM 3151 C CA . ASN B 1 186 ? 16.219 -6.742 10.859 1 55.53 186 ASN B CA 1
ATOM 3152 C C . ASN B 1 186 ? 16.219 -5.328 10.2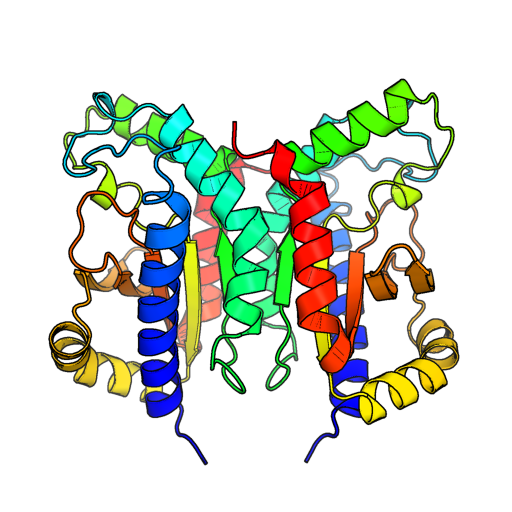89 1 55.53 186 ASN B C 1
ATOM 3154 O O . ASN B 1 186 ? 17.281 -4.766 10.008 1 55.53 186 ASN B O 1
ATOM 3158 N N . PHE B 1 187 ? 15.109 -4.719 10.133 1 50.56 187 PHE B N 1
ATOM 3159 C CA . PHE B 1 187 ? 15.18 -3.414 9.484 1 50.56 187 PHE B CA 1
ATOM 3160 C C . PHE B 1 187 ? 15.32 -2.303 10.523 1 50.56 187 PHE B C 1
ATOM 3162 O O . PHE B 1 187 ? 15.609 -1.157 10.172 1 50.56 187 PHE B O 1
ATOM 3169 N N . VAL B 1 188 ? 14.867 -2.449 11.828 1 47.16 188 VAL B N 1
ATOM 3170 C CA . VAL B 1 188 ? 15.078 -1.431 12.852 1 47.16 188 VAL B CA 1
ATOM 3171 C C . VAL B 1 188 ? 16.438 -1.645 13.516 1 47.16 188 VAL B C 1
ATOM 3173 O O . VAL B 1 188 ? 16.688 -2.691 14.117 1 47.16 188 VAL B O 1
ATOM 3176 N N . ARG B 1 189 ? 17.547 -1.024 12.922 1 42.38 189 ARG B N 1
ATOM 3177 C CA . ARG B 1 189 ? 18.828 -1.101 13.625 1 42.38 189 ARG B CA 1
ATOM 3178 C C . ARG B 1 189 ? 18.875 -0.105 14.773 1 42.38 189 ARG B C 1
ATOM 3180 O O . ARG B 1 189 ? 18.297 0.975 14.695 1 42.38 189 ARG B O 1
#

Foldseek 3Di:
DQDPLNLVLLVVLQVQVLLVVVCCVPDVPVPADFDQQQFALVRPDLVSVVVSLVVCQVCVVVSVVPTPNPPADKDKDADDSVRSVVQSVVCVVVVHGGGRLVSQQARIEMEAEDAPVSVVVNVVCVVVSCVVSVWPDKDWDDPDLATWIKTWHAPPGSRGRIHIYIYHYNVSVVSNVVVVCVVVVVVPD/DQDPLNLVLLVVLQVQVLLVVVCCVPDVPVPADFDQQQFALVRPDLVSVVVSLVVCQVCVVVSVVPTPNPPADKDKDADDSVVSVVQSVVCVVVVHGGGRLVSQQARIEMEAEDAPVSQVVNVVCVVVSCVVSVWPDKDWDDPDLATWIKTWHAPPGSRGRIHIYIYHYNVSVVSNVVVVCVVVVVPPD